Protein AF-A0A0L0FHB7-F1 (afdb_monomer)

Radius 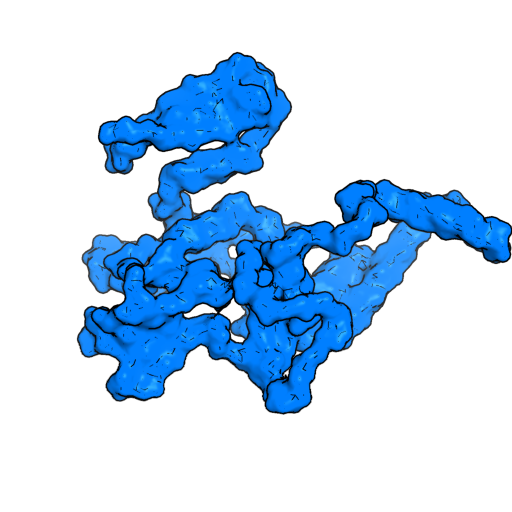of gyration: 24.74 Å; Cα contacts (8 Å, |Δi|>4): 497; chains: 1; bounding box: 63×60×68 Å

Nearest PDB structures (foldseek):
  4nur-assembly1_A  TM=8.793E-01  e=3.611E-23  Pseudomonas sp. S9
  2cg2-assembly1_A-2  TM=8.584E-01  e=2.155E-23  Pseudomonas aeruginosa PAO1
  4av7-assembly3_E  TM=8.625E-01  e=6.789E-23  Pseudomonas sp. DSM 6611
  2cfz-assembly1_A  TM=8.423E-01  e=1.907E-22  Pseudomonas aeruginosa PAO1
  5a23-assembly1_C  TM=8.260E-01  e=3.362E-21  Pseudomonas aeruginosa

pLDDT: mean 83.5, std 12.81, range [41.0, 98.38]

Secondary structure (DSSP, 8-state):
-TTTTTGGGSS-HHHHTTT----EEETTHHHHHHHHHHSSHHHHHHHHHHHTTTTS-BSTTSB---SSSSS-----B-----SEEE-SSEEEEEETTEEEEEEE-TTSSSSS-EEEEEGGGTEEE-TTSS-SSPPPSS-TT--PPP---S---TT----HHHHTSGGGSSSSS-HHHHHHHHHHHHH-S--S-HHHHSPPPHHHHHHHHHHHHHHHGGGSTT------HHHHHHHHHHHHHHHHHHHHH-S-HHHHHHHHHHHHHHHH-PPP-PPP-B-THHHHTS-HHHHHHHHHHH--HHHHHHT--EEEEEEETTTTEEEEEEEETTEEEEEE---

Solvent-accessible surface area (backbone atoms only — not comparable to full-atom values): 19523 Å² total; per-residue (Å²): 98,95,87,47,18,59,54,68,75,77,51,57,70,74,52,62,76,65,70,80,69,82,36,74,37,32,50,60,35,68,62,51,61,48,49,62,59,62,70,44,31,76,68,28,46,62,32,33,45,26,28,34,16,70,86,46,60,84,40,98,93,52,26,82,34,27,65,93,40,62,51,74,80,95,56,72,30,30,54,77,80,63,74,39,72,45,82,51,65,67,46,75,49,74,55,99,88,42,62,36,37,37,33,56,41,63,45,52,75,41,69,40,28,50,31,40,35,29,73,98,72,74,43,76,44,51,64,79,70,66,53,80,27,27,66,53,48,53,52,87,30,63,66,75,75,41,84,54,97,64,89,56,54,98,79,67,71,73,58,76,93,47,57,80,40,70,43,59,33,38,31,47,12,34,67,64,62,36,25,52,45,27,42,35,70,78,65,40,91,64,88,81,50,73,86,69,68,72,67,64,60,70,74,57,44,53,53,51,53,52,51,50,49,50,70,62,35,76,79,46,94,78,78,78,92,65,92,39,74,65,54,55,50,50,51,37,45,51,52,19,53,52,31,37,54,50,23,71,69,43,75,16,29,24,54,17,16,34,28,40,42,51,19,48,32,48,71,72,46,81,75,91,74,81,74,82,48,71,38,69,45,54,62,74,72,47,57,67,70,59,59,48,50,47,46,45,76,64,56,56,41,73,62,33,42,72,56,77,50,49,79,45,81,46,75,43,83,89,81,68,46,37,33,43,38,37,32,44,91,34,40,55,48,75,40,79,49,92,127

Mean predicted aligned error: 8.86 Å

InterPro domains:
  IPR029228 Alkyl sulfatase dimerisation domain [PF14863] (154-204)
  IPR036866 Ribonuclease Z/Hydroxyacylglutathione hydrolase-like [SSF56281] (2-271)
  IPR038536 Alkyl/aryl-sulfatase, dimerisation domain superfamily [G3DSA:1.25.40.880] (215-270)
  IPR052195 Bacterial Alkyl/Aryl-Sulfatase [PTHR43223] (2-152)

Organism: NCBI:txid667725

Foldseek 3Di:
DVVFQCVCVPDDPVVVVVVPDAAEFEPCCLVQVLLFCPQCQVQLLVQLCLLQLVVWDCDLLAFPAQVVGRGDDQDATFHDDGPHYDHDQWDWDQDPNFIKIWGWDALQQGNTDIWIDGPVVRDTDPDPNQDQEDEAQAASSGDPGGADDDAADPPDDDPPVPCPRRSHYCQNPHPNRNRVSNCCVPPNDDPPDPVPPDDDDPVVVVVVVVVVCVVVCVVPPDDDDDPDPVVLLVVLQVQLVVLSVVLSVDSHSSSVSNSNQSSCCSNPNDDDRDRRNYDCNSVVSDDPQSVQVSCQVVQALVVLAVVQKDWDWDADPVVRWIWIWIRDNSTIDIHTDDD

Sequence (339 aa):
MDHFGGVLGLVDEAGWSKGNIQVVAPLNFADEALSENYMVIGKMGRRAWWQFGNLLPANENASIHAVLSFTQSNFLFAYAEDTLEITKDIVTHTIAGINFEFMLTLSAEAPAEMHTWVENWGLLNTDENAVMSAHNFLTLRGAKARDPVKWTTETIEMPKSIDSYFNTRGHYGHLKHNSKEVYQFYVGWWDGNPAGFQHLPPVERVWLTWVGLRLLSSEANGITTTVTTDGVLKARYLEADCLEQIGYAEESGIRRNFMLTGTQELRHGKKAYPEPDLDESFLFEMPLWMMLQSLEIKIDPTMAEKSNGLSLNLEVKDTNEMFNIIISQAVLISLPVDV

Structure (mmCIF, N/CA/C/O backbone):
data_AF-A0A0L0FHB7-F1
#
_entry.id   AF-A0A0L0FHB7-F1
#
loop_
_atom_site.group_PDB
_atom_site.id
_atom_site.type_symbol
_atom_site.label_atom_id
_atom_site.label_alt_id
_atom_site.label_comp_id
_atom_site.label_asym_id
_atom_site.label_entity_id
_atom_site.label_seq_id
_atom_site.pdbx_PDB_ins_code
_atom_site.Cartn_x
_atom_site.Cartn_y
_atom_site.Cartn_z
_atom_site.occupancy
_atom_site.B_iso_or_equiv
_atom_site.auth_seq_id
_atom_site.auth_comp_id
_atom_site.auth_asym_id
_atom_site.auth_atom_id
_atom_site.pdbx_PDB_model_num
ATOM 1 N N . MET A 1 1 ? -6.538 3.053 1.416 1.00 84.31 1 MET A N 1
ATOM 2 C CA . MET A 1 1 ? -7.343 4.192 0.888 1.00 84.31 1 MET A CA 1
ATOM 3 C C . MET A 1 1 ? -8.645 3.690 0.293 1.00 84.31 1 MET A C 1
ATOM 5 O O . MET A 1 1 ? -9.702 4.191 0.608 1.00 84.31 1 MET A O 1
ATOM 9 N N . ASP A 1 2 ? -8.577 2.693 -0.566 1.00 88.69 2 ASP A N 1
ATOM 10 C CA . ASP A 1 2 ? -9.677 1.850 -1.038 1.00 88.69 2 ASP A CA 1
ATOM 11 C C . ASP A 1 2 ? -10.625 1.300 0.042 1.00 88.69 2 ASP A C 1
ATOM 13 O O . ASP A 1 2 ? -11.808 1.143 -0.246 1.00 88.69 2 ASP A O 1
ATOM 17 N N . HIS A 1 3 ? -10.155 1.087 1.273 1.00 92.69 3 HIS A N 1
ATOM 18 C CA . HIS A 1 3 ? -10.991 0.562 2.367 1.00 92.69 3 HIS A CA 1
ATOM 19 C C . HIS A 1 3 ? -11.677 1.621 3.242 1.00 92.69 3 HIS A C 1
ATOM 21 O O . HIS A 1 3 ? -12.659 1.320 3.912 1.00 92.69 3 HIS A O 1
ATOM 27 N N . PHE A 1 4 ? -11.200 2.870 3.227 1.00 92.31 4 PHE A N 1
ATOM 28 C CA . PHE A 1 4 ? -11.709 3.939 4.108 1.00 92.31 4 PHE A CA 1
ATOM 29 C C . PHE A 1 4 ? -11.993 5.265 3.394 1.00 92.31 4 PHE A C 1
ATOM 31 O O . PHE A 1 4 ? -12.772 6.080 3.864 1.00 92.31 4 PHE A O 1
ATOM 38 N N . GLY A 1 5 ? -11.413 5.482 2.220 1.00 91.12 5 GLY A N 1
ATOM 39 C CA . GLY A 1 5 ? -11.385 6.758 1.512 1.00 91.12 5 GLY A CA 1
ATOM 40 C C . GLY A 1 5 ? -12.746 7.255 1.026 1.00 91.12 5 GLY A C 1
ATOM 41 O O . GLY A 1 5 ? -12.876 8.408 0.640 1.00 91.12 5 GLY A O 1
ATOM 42 N N . GLY A 1 6 ? -13.765 6.397 1.026 1.00 91.56 6 GLY A N 1
ATOM 43 C CA . GLY A 1 6 ? -15.146 6.764 0.710 1.00 91.56 6 GLY A CA 1
ATOM 44 C C . GLY A 1 6 ? -16.023 7.007 1.939 1.00 91.56 6 GLY A C 1
ATOM 45 O O . GLY A 1 6 ? -17.231 7.167 1.775 1.00 91.56 6 GLY A O 1
ATOM 46 N N . VAL A 1 7 ? -15.459 6.990 3.154 1.00 92.00 7 VAL A N 1
ATOM 47 C CA . VAL A 1 7 ? -16.221 6.930 4.411 1.00 92.00 7 VAL A CA 1
ATOM 48 C C . VAL A 1 7 ? -17.229 8.071 4.547 1.00 92.00 7 VAL A C 1
ATOM 50 O O . VAL A 1 7 ? -18.402 7.816 4.816 1.00 92.00 7 VAL A O 1
ATOM 53 N N . LEU A 1 8 ? -16.839 9.312 4.239 1.00 90.88 8 LEU A N 1
ATOM 54 C CA . LEU A 1 8 ? -17.739 10.467 4.347 1.00 90.88 8 LEU A CA 1
ATOM 55 C C . LEU A 1 8 ? -18.889 10.455 3.328 1.00 90.88 8 LEU A C 1
ATOM 57 O O . LEU A 1 8 ? -19.853 11.191 3.494 1.00 90.88 8 LEU A O 1
ATOM 61 N N . GLY A 1 9 ? -18.841 9.589 2.311 1.00 90.38 9 GLY A N 1
ATOM 62 C CA . GLY A 1 9 ? -19.941 9.388 1.367 1.00 90.38 9 GLY A CA 1
ATOM 63 C C . GLY A 1 9 ? -21.069 8.485 1.882 1.00 90.38 9 GLY A C 1
ATOM 64 O O . GLY A 1 9 ? -22.086 8.353 1.202 1.00 90.38 9 GLY A O 1
ATOM 65 N N . LEU A 1 10 ? -20.910 7.841 3.048 1.00 90.31 10 LEU A N 1
ATOM 66 C CA . LEU A 1 10 ? -21.893 6.889 3.586 1.00 90.31 10 LEU A CA 1
ATOM 67 C C . LEU A 1 10 ? -23.139 7.566 4.179 1.00 90.31 10 LEU A C 1
ATOM 69 O O . LEU A 1 10 ? -24.232 7.000 4.118 1.00 90.31 10 LEU A O 1
ATOM 73 N N . VAL A 1 11 ? -22.988 8.763 4.749 1.00 88.06 11 VAL A N 1
ATOM 74 C CA . VAL A 1 11 ? -24.076 9.584 5.307 1.00 88.06 11 VAL A CA 1
ATOM 75 C C . VAL A 1 11 ? -23.810 11.065 5.031 1.00 88.06 11 VAL A C 1
ATOM 77 O O . VAL A 1 11 ? -22.705 11.438 4.651 1.00 88.06 11 VAL A O 1
ATOM 80 N N . ASP A 1 12 ? -24.810 11.921 5.234 1.00 88.25 12 ASP A N 1
ATOM 81 C CA . ASP A 1 12 ? -24.612 13.370 5.182 1.00 88.25 12 ASP A CA 1
ATOM 82 C C . ASP A 1 12 ? -23.830 13.893 6.402 1.00 88.25 12 ASP A C 1
ATOM 84 O O . ASP A 1 12 ? -23.681 13.213 7.419 1.00 88.25 12 ASP A O 1
ATOM 88 N N . GLU A 1 13 ? -23.349 15.134 6.320 1.00 83.88 13 GLU A N 1
ATOM 89 C CA . GLU A 1 13 ? -22.623 15.810 7.407 1.00 83.88 13 GLU A CA 1
ATOM 90 C C . GLU A 1 13 ? -23.414 15.779 8.727 1.00 83.88 13 GLU A C 1
ATOM 92 O O . GLU A 1 13 ? -22.880 15.448 9.784 1.00 83.88 13 GLU A O 1
ATOM 97 N N . ALA A 1 14 ? -24.731 16.004 8.657 1.00 84.69 14 ALA A N 1
ATOM 98 C CA . ALA A 1 14 ? -25.618 15.921 9.814 1.00 84.69 14 ALA A CA 1
ATOM 99 C C . ALA A 1 14 ? -25.693 14.508 10.423 1.00 84.69 14 ALA A C 1
ATOM 101 O O . ALA A 1 14 ? -26.022 14.370 11.603 1.00 84.69 14 ALA A O 1
ATOM 102 N N . GLY A 1 15 ? -25.448 13.457 9.640 1.00 85.75 15 GLY A N 1
ATOM 103 C CA . GLY A 1 15 ? -25.309 12.080 10.099 1.00 85.75 15 GLY A CA 1
ATOM 104 C C . GLY A 1 15 ? -24.041 11.881 10.923 1.00 85.75 15 GLY A C 1
ATOM 105 O O . GLY A 1 15 ? -24.126 11.344 12.029 1.00 85.75 15 GLY A O 1
ATOM 106 N N . TRP A 1 16 ? -22.908 12.384 10.433 1.00 86.31 16 TRP A N 1
ATOM 107 C CA . TRP A 1 16 ? -21.623 12.343 11.137 1.00 86.31 16 TRP A CA 1
ATOM 108 C C . TRP A 1 16 ? -21.648 13.148 12.440 1.00 86.31 16 TRP A C 1
ATOM 110 O O . TRP A 1 16 ? -21.315 12.620 13.501 1.00 86.31 16 TRP A O 1
ATOM 120 N N . SER A 1 17 ? -22.166 14.381 12.418 1.00 81.12 17 SER A N 1
ATOM 121 C CA . SER A 1 17 ? -22.188 15.258 13.601 1.00 81.12 17 SER A CA 1
ATOM 122 C C . SER A 1 17 ? -23.082 14.767 14.747 1.00 81.12 17 SER A C 1
ATOM 124 O O . SER A 1 17 ? -22.999 15.285 15.859 1.00 81.12 17 SER A O 1
ATOM 126 N N . LYS A 1 18 ? -23.967 13.787 14.513 1.00 81.19 18 LYS A N 1
ATOM 127 C CA . LYS A 1 18 ? -24.831 13.223 15.567 1.00 81.19 18 LYS A CA 1
ATOM 128 C C . LYS A 1 18 ? -24.087 12.300 16.532 1.00 81.19 18 LYS A C 1
ATOM 130 O O . LYS A 1 18 ? -24.676 11.943 17.548 1.00 81.19 18 LYS A O 1
ATOM 135 N N . GLY A 1 19 ? -22.858 11.881 16.213 1.00 76.19 19 GLY A N 1
ATOM 136 C CA . GLY A 1 19 ? -22.055 10.997 17.069 1.00 76.19 19 GLY A CA 1
ATOM 137 C C . GLY A 1 19 ? -22.624 9.582 17.230 1.00 76.19 19 GLY A C 1
ATOM 138 O O . GLY A 1 19 ? -22.251 8.864 18.150 1.00 76.19 19 GLY A O 1
ATOM 139 N N . ASN A 1 20 ? -23.548 9.174 16.354 1.00 84.12 20 ASN A N 1
ATOM 140 C CA . ASN A 1 20 ? -24.202 7.861 16.403 1.00 84.12 20 ASN A CA 1
ATOM 141 C C . ASN A 1 20 ? -23.550 6.831 15.466 1.00 84.12 20 ASN A C 1
ATOM 143 O O . ASN A 1 20 ? -24.101 5.747 15.273 1.00 84.12 20 ASN A O 1
ATOM 147 N N . ILE A 1 21 ? -22.428 7.183 14.837 1.00 90.19 21 ILE A N 1
ATOM 148 C CA . ILE A 1 21 ? -21.693 6.313 13.923 1.00 90.19 21 ILE A CA 1
ATOM 149 C C . ILE A 1 21 ? -20.452 5.836 14.648 1.00 90.19 21 ILE A C 1
ATOM 151 O O . ILE A 1 21 ? -19.678 6.644 15.150 1.00 90.19 21 ILE A O 1
ATOM 155 N N . GLN A 1 22 ? -20.290 4.518 14.695 1.00 91.31 22 GLN A N 1
ATOM 156 C CA . GLN A 1 22 ? -19.088 3.902 15.217 1.00 91.31 22 GLN A CA 1
ATOM 157 C C . GLN A 1 22 ? -18.172 3.552 14.044 1.00 91.31 22 GLN A C 1
ATOM 159 O O . GLN A 1 22 ? -18.529 2.725 13.205 1.00 91.31 22 GLN A O 1
ATOM 164 N N . VAL A 1 23 ? -17.008 4.187 13.988 1.00 94.00 23 VAL A N 1
ATOM 165 C CA . VAL A 1 23 ? -15.889 3.800 13.124 1.00 94.00 23 VAL A CA 1
ATOM 166 C C . VAL A 1 23 ? -14.994 2.876 13.941 1.00 94.00 23 VAL A C 1
ATOM 168 O O . VAL A 1 23 ? -14.590 3.238 15.047 1.00 94.00 23 VAL A O 1
ATOM 171 N N . VAL A 1 24 ? -14.756 1.667 13.436 1.00 96.69 24 VAL A N 1
ATOM 172 C CA . VAL A 1 24 ? -13.963 0.633 14.112 1.00 96.69 24 VAL A CA 1
ATOM 173 C C . VAL A 1 24 ? -12.728 0.358 13.277 1.00 96.69 24 VAL A C 1
ATOM 175 O O . VAL A 1 24 ? -12.864 0.041 12.096 1.00 96.69 24 VAL A O 1
ATOM 178 N N . ALA A 1 25 ? -11.550 0.463 13.883 1.00 97.31 25 ALA A N 1
ATOM 179 C CA . ALA A 1 25 ? -10.283 0.338 13.177 1.00 97.31 25 ALA A CA 1
ATOM 180 C C . ALA A 1 25 ? -9.253 -0.474 13.985 1.00 97.31 25 ALA A C 1
ATOM 182 O O . ALA A 1 25 ? -9.366 -0.571 15.210 1.00 97.31 25 ALA A O 1
ATOM 183 N N . PRO A 1 26 ? -8.268 -1.107 13.322 1.00 97.38 26 PRO A N 1
ATOM 184 C CA . PRO A 1 26 ? -7.181 -1.799 14.006 1.00 97.38 26 PRO A CA 1
ATOM 185 C C . PRO A 1 26 ? -6.206 -0.818 14.668 1.00 97.38 26 PRO A C 1
ATOM 187 O O . PRO A 1 26 ? -6.098 0.337 14.260 1.00 97.38 26 PRO A O 1
ATOM 190 N N . LEU A 1 27 ? -5.443 -1.319 15.643 1.00 96.38 27 LEU A N 1
ATOM 191 C CA . LEU A 1 27 ? -4.351 -0.587 16.285 1.00 96.38 27 LEU A CA 1
ATOM 192 C C . LEU A 1 27 ? -3.441 0.111 15.257 1.00 96.38 27 LEU A C 1
ATOM 194 O O . LEU A 1 27 ? -2.971 -0.533 14.314 1.00 96.38 27 LEU A O 1
ATOM 198 N N . ASN A 1 28 ? -3.133 1.387 15.501 1.00 93.31 28 ASN A N 1
ATOM 199 C CA . ASN A 1 28 ? -2.295 2.268 14.671 1.00 93.31 28 ASN A CA 1
ATOM 200 C C . ASN A 1 28 ? -2.912 2.677 13.322 1.00 93.31 28 ASN A C 1
ATOM 202 O O . ASN A 1 28 ? -2.195 3.176 12.450 1.00 93.31 28 ASN A O 1
ATOM 206 N N . PHE A 1 29 ? -4.215 2.471 13.112 1.00 94.00 29 PHE A N 1
ATOM 207 C CA . PHE A 1 29 ? -4.860 2.814 11.845 1.00 94.00 29 PHE A CA 1
ATOM 208 C C . PHE A 1 29 ? -4.659 4.282 11.458 1.00 94.00 29 PHE A C 1
ATOM 210 O O . PHE A 1 29 ? -4.243 4.543 10.330 1.00 94.00 29 PHE A O 1
ATOM 217 N N . ALA A 1 30 ? -4.888 5.222 12.380 1.00 89.94 30 ALA A N 1
ATOM 218 C CA . ALA A 1 30 ? -4.732 6.652 12.117 1.00 89.94 30 ALA A CA 1
ATOM 219 C C . ALA A 1 30 ? -3.307 7.002 11.648 1.00 89.94 30 ALA A C 1
ATOM 221 O O . ALA A 1 30 ? -3.121 7.602 10.587 1.00 89.94 30 ALA A O 1
ATOM 222 N N . ASP A 1 31 ? -2.288 6.551 12.385 1.00 88.69 31 ASP A N 1
ATOM 223 C CA . ASP A 1 31 ? -0.883 6.808 12.056 1.00 88.69 31 ASP A CA 1
ATOM 224 C C . ASP A 1 31 ? -0.511 6.271 10.668 1.00 88.69 31 ASP A C 1
ATOM 226 O O . ASP A 1 31 ? 0.180 6.934 9.889 1.00 88.69 31 ASP A O 1
ATOM 230 N N . GLU A 1 32 ? -0.974 5.073 10.323 1.00 88.62 32 GLU A N 1
ATOM 231 C CA . GLU A 1 32 ? -0.624 4.411 9.067 1.00 88.62 32 GLU A CA 1
ATOM 232 C C . GLU A 1 32 ? -1.426 4.972 7.883 1.00 88.62 32 GLU A C 1
ATOM 234 O O . GLU A 1 32 ? -0.854 5.262 6.827 1.00 88.62 32 GLU A O 1
ATOM 239 N N . ALA A 1 33 ? -2.719 5.243 8.075 1.00 87.75 33 ALA A N 1
ATOM 240 C CA . ALA A 1 33 ? -3.578 5.863 7.073 1.00 87.75 33 ALA A CA 1
ATOM 241 C C . ALA A 1 33 ? -3.105 7.278 6.707 1.00 87.75 33 ALA A C 1
ATOM 243 O O . ALA A 1 33 ? -3.081 7.628 5.522 1.00 87.75 33 ALA A O 1
ATOM 244 N N . LEU A 1 34 ? -2.695 8.081 7.691 1.00 85.75 34 LEU A N 1
ATOM 245 C CA . LEU A 1 34 ? -2.281 9.468 7.475 1.00 85.75 34 LEU A CA 1
ATOM 246 C C . LEU A 1 34 ? -0.822 9.553 6.995 1.00 85.75 34 LEU A C 1
ATOM 248 O O . LEU A 1 34 ? -0.534 10.271 6.032 1.00 85.75 34 LEU A O 1
ATOM 252 N N . SER A 1 35 ? 0.101 8.766 7.569 1.00 78.62 35 SER A N 1
ATOM 253 C CA . SER A 1 35 ? 1.522 8.824 7.179 1.00 78.62 35 SER A CA 1
ATOM 254 C C . SER A 1 35 ? 1.768 8.336 5.752 1.00 78.62 35 SER A C 1
ATOM 256 O O . SER A 1 35 ? 2.492 8.995 4.998 1.00 78.62 35 SER A O 1
ATOM 258 N N . GLU A 1 36 ? 1.159 7.217 5.344 1.00 71.44 36 GLU A N 1
ATOM 259 C CA . GLU A 1 36 ? 1.359 6.636 4.012 1.00 71.44 36 GLU A CA 1
ATOM 260 C C . GLU A 1 36 ? 0.821 7.566 2.914 1.00 71.44 36 GLU A C 1
ATOM 262 O O . GLU A 1 36 ? 1.444 7.735 1.860 1.00 71.44 36 GLU A O 1
ATOM 267 N N . ASN A 1 37 ? -0.316 8.214 3.179 1.00 70.69 37 ASN A N 1
ATOM 268 C CA . ASN A 1 37 ? -1.078 8.943 2.169 1.00 70.69 37 ASN A CA 1
ATOM 269 C C . ASN A 1 37 ? -0.864 10.456 2.192 1.00 70.69 37 ASN A C 1
ATOM 271 O O . ASN A 1 37 ? -1.294 11.119 1.260 1.00 70.69 37 ASN A O 1
ATOM 275 N N . TYR A 1 38 ? -0.165 11.020 3.176 1.00 71.94 38 TYR A N 1
ATOM 276 C CA . TYR A 1 38 ? 0.151 12.450 3.167 1.00 71.94 38 TYR A CA 1
ATOM 277 C C . TYR A 1 38 ? 1.636 12.735 2.920 1.00 71.94 38 TYR A C 1
ATOM 279 O O . TYR A 1 38 ? 1.993 13.615 2.130 1.00 71.94 38 TYR A O 1
ATOM 287 N N . MET A 1 39 ? 2.531 11.953 3.529 1.00 69.88 39 MET A N 1
ATOM 288 C CA . MET A 1 39 ? 3.967 12.262 3.533 1.00 69.88 39 MET A CA 1
ATOM 289 C C . MET A 1 39 ? 4.644 12.013 2.182 1.00 69.88 39 MET A C 1
ATOM 291 O O . MET A 1 39 ? 5.592 12.709 1.812 1.00 69.88 39 MET A O 1
ATOM 295 N N . VAL A 1 40 ? 4.164 11.025 1.420 1.00 69.88 40 VAL A N 1
ATOM 296 C CA . VAL A 1 40 ? 4.819 10.558 0.183 1.00 69.88 40 VAL A CA 1
ATOM 297 C C . VAL A 1 40 ? 3.889 10.488 -1.031 1.00 69.88 40 VAL A C 1
ATOM 299 O O . VAL A 1 40 ? 4.285 9.960 -2.079 1.00 69.88 40 VAL A O 1
ATOM 302 N N . ILE A 1 41 ? 2.689 11.072 -0.937 1.00 72.81 41 ILE A N 1
ATOM 303 C CA . ILE A 1 41 ? 1.626 10.903 -1.936 1.00 72.81 41 ILE A CA 1
ATOM 304 C C . ILE A 1 41 ? 2.026 11.296 -3.353 1.00 72.81 41 ILE A C 1
ATOM 306 O O . ILE A 1 41 ? 1.732 10.540 -4.266 1.00 72.81 41 ILE A O 1
ATOM 310 N N . GLY A 1 42 ? 2.791 12.371 -3.567 1.00 72.56 42 GLY A N 1
ATOM 311 C CA . GLY A 1 42 ? 3.171 12.762 -4.934 1.00 72.56 42 GLY A CA 1
ATOM 312 C C . GLY A 1 42 ? 4.014 11.700 -5.657 1.00 72.56 42 GLY A C 1
ATOM 313 O O . GLY A 1 42 ? 3.800 11.371 -6.826 1.00 72.56 42 GLY A O 1
ATOM 314 N N . LYS A 1 43 ? 4.972 11.080 -4.951 1.00 75.12 43 LYS A N 1
ATOM 315 C CA . LYS A 1 43 ? 5.812 10.014 -5.533 1.00 75.12 43 LYS A CA 1
ATOM 316 C C . LYS A 1 43 ? 5.050 8.694 -5.640 1.00 75.12 43 LYS A C 1
ATOM 318 O O . LYS A 1 43 ? 5.194 7.989 -6.641 1.00 75.12 43 LYS A O 1
ATOM 323 N N . MET A 1 44 ? 4.266 8.364 -4.616 1.00 81.50 44 MET A N 1
ATOM 324 C CA . MET A 1 44 ? 3.475 7.137 -4.552 1.00 81.50 44 MET A CA 1
ATOM 325 C C . MET A 1 44 ? 2.333 7.147 -5.573 1.00 81.50 44 MET A C 1
ATOM 327 O O . MET A 1 44 ? 2.215 6.223 -6.375 1.00 81.50 44 MET A O 1
ATOM 331 N N . GLY A 1 45 ? 1.551 8.223 -5.611 1.00 81.00 45 GLY A N 1
ATOM 332 C CA . GLY A 1 45 ? 0.448 8.464 -6.534 1.00 81.00 45 GLY A CA 1
ATOM 333 C C . GLY A 1 45 ? 0.909 8.345 -7.977 1.00 81.00 45 GLY A C 1
ATOM 334 O O . GLY A 1 45 ? 0.377 7.530 -8.729 1.00 81.00 45 GLY A O 1
ATOM 335 N N . ARG A 1 46 ? 2.000 9.027 -8.357 1.00 84.25 46 ARG A N 1
ATOM 336 C CA . ARG A 1 46 ? 2.577 8.890 -9.704 1.00 84.25 46 ARG A CA 1
ATOM 337 C C . ARG A 1 46 ? 2.888 7.435 -10.080 1.00 84.25 46 ARG A C 1
ATOM 339 O O . ARG A 1 46 ? 2.701 7.065 -11.241 1.00 84.25 46 ARG A O 1
ATOM 346 N N . ARG A 1 47 ? 3.375 6.605 -9.153 1.00 88.25 47 ARG A N 1
ATOM 347 C CA . ARG A 1 47 ? 3.630 5.172 -9.406 1.00 88.25 47 ARG A CA 1
ATOM 348 C C . ARG A 1 47 ? 2.339 4.347 -9.409 1.00 88.25 47 ARG A C 1
ATOM 350 O O . ARG A 1 47 ? 2.232 3.425 -10.214 1.00 88.25 47 ARG A O 1
ATOM 357 N N . ALA A 1 48 ? 1.355 4.699 -8.585 1.00 87.56 48 ALA A N 1
ATOM 358 C CA . ALA A 1 48 ? 0.034 4.072 -8.571 1.00 87.56 48 ALA A CA 1
ATOM 359 C C . ALA A 1 48 ? -0.660 4.196 -9.936 1.00 87.56 48 ALA A C 1
ATOM 361 O O . ALA A 1 48 ? -1.150 3.199 -10.459 1.00 87.56 48 ALA A O 1
ATOM 362 N N . TRP A 1 49 ? -0.568 5.357 -10.595 1.00 87.88 49 TRP A N 1
ATOM 363 C CA . TRP A 1 49 ? -1.089 5.540 -11.956 1.00 87.88 49 TRP A CA 1
ATOM 364 C C . TRP A 1 49 ? -0.509 4.550 -12.985 1.00 87.88 49 TRP A C 1
ATOM 366 O O . TRP A 1 49 ? -1.187 4.202 -13.951 1.00 87.88 49 TRP A O 1
ATOM 376 N N . TRP A 1 50 ? 0.738 4.099 -12.804 1.00 91.06 50 TRP A N 1
ATOM 377 C CA . TRP A 1 50 ? 1.324 3.032 -13.626 1.00 91.06 50 TRP A CA 1
ATOM 378 C C . TRP A 1 50 ? 0.833 1.650 -13.203 1.00 91.06 50 TRP A C 1
ATOM 380 O O . TRP A 1 50 ? 0.486 0.845 -14.060 1.00 91.06 50 TRP A O 1
ATOM 390 N N . GLN A 1 51 ? 0.790 1.379 -11.896 1.00 91.62 51 GLN A N 1
ATOM 391 C CA . GLN A 1 51 ? 0.339 0.099 -11.343 1.00 91.62 51 GLN A CA 1
ATOM 392 C C . GLN A 1 51 ? -1.098 -0.240 -11.763 1.00 91.62 51 GLN A C 1
ATOM 394 O O . GLN A 1 51 ? -1.389 -1.367 -12.158 1.00 91.62 51 GLN A O 1
ATOM 399 N N . PHE A 1 52 ? -1.996 0.737 -11.693 1.00 92.06 52 PHE A N 1
ATOM 400 C CA . PHE A 1 52 ? -3.417 0.558 -11.978 1.00 92.06 52 PHE A CA 1
ATOM 401 C C . PHE A 1 52 ? -3.785 0.886 -13.432 1.00 92.06 52 PHE A C 1
ATOM 403 O O . PHE A 1 52 ? -4.903 0.617 -13.859 1.00 92.06 52 PHE A O 1
ATOM 410 N N . GLY A 1 53 ? -2.840 1.409 -14.224 1.00 90.94 53 GLY A N 1
ATOM 411 C CA . GLY A 1 53 ? -3.030 1.630 -15.658 1.00 90.94 53 GLY A CA 1
ATOM 412 C C . GLY A 1 53 ? -4.075 2.697 -15.990 1.00 90.94 53 GLY A C 1
ATOM 413 O O . GLY A 1 53 ? -4.622 2.681 -17.087 1.00 90.94 53 GLY A O 1
ATOM 414 N N . ASN A 1 54 ? -4.350 3.640 -15.087 1.00 88.62 54 ASN A N 1
ATOM 415 C CA . ASN A 1 54 ? -5.442 4.616 -15.203 1.00 88.62 54 ASN A CA 1
ATOM 416 C C . ASN A 1 54 ? -5.400 5.496 -16.474 1.00 88.62 54 ASN A C 1
ATOM 418 O O . ASN A 1 54 ? -6.417 6.071 -16.853 1.00 88.62 54 ASN A O 1
ATOM 422 N N . LEU A 1 55 ? -4.235 5.657 -17.121 1.00 87.31 55 LEU A N 1
ATOM 423 C CA . LEU A 1 55 ? -4.099 6.420 -18.379 1.00 87.31 55 LEU A CA 1
ATOM 424 C C . LEU A 1 55 ? -4.039 5.547 -19.639 1.00 87.31 55 LEU A C 1
ATOM 426 O O . LEU A 1 55 ? -3.891 6.086 -20.749 1.00 87.31 55 LEU A O 1
ATOM 430 N N . LEU A 1 56 ? -4.105 4.227 -19.474 1.00 91.19 56 LEU A N 1
ATOM 431 C CA . LEU A 1 56 ? -4.203 3.274 -20.566 1.00 91.19 56 LEU A CA 1
ATOM 432 C C . LEU A 1 56 ? -5.673 3.118 -20.975 1.00 91.19 56 LEU A C 1
ATOM 434 O O . LEU A 1 56 ? -6.557 3.119 -20.120 1.00 91.19 56 LEU A O 1
ATOM 438 N N . PRO A 1 57 ? -5.965 2.971 -22.277 1.00 92.00 57 PRO A N 1
ATOM 439 C CA . PRO A 1 57 ? -7.300 2.577 -22.700 1.00 92.00 57 PRO A CA 1
ATOM 440 C C . PRO A 1 57 ? -7.617 1.157 -22.203 1.00 92.00 57 PRO A C 1
ATOM 442 O O . PRO A 1 57 ? -6.719 0.326 -22.070 1.00 92.00 57 PRO A O 1
ATOM 445 N N . ALA A 1 58 ? -8.897 0.875 -21.964 1.00 92.94 58 ALA A N 1
ATOM 446 C CA . ALA A 1 58 ? -9.364 -0.462 -21.609 1.00 92.94 58 ALA A CA 1
ATOM 447 C C . ALA A 1 58 ? -9.562 -1.302 -22.883 1.00 92.94 58 ALA A C 1
ATOM 449 O O . ALA A 1 58 ? -10.550 -1.113 -23.594 1.00 92.94 58 ALA A O 1
ATOM 450 N N . ASN A 1 59 ? -8.597 -2.165 -23.210 1.00 93.69 59 ASN A N 1
ATOM 451 C CA . ASN A 1 59 ? -8.659 -3.112 -24.332 1.00 93.69 59 ASN A CA 1
ATOM 452 C C . ASN A 1 59 ? -7.559 -4.188 -24.232 1.00 93.69 59 ASN A C 1
ATOM 454 O O . ASN A 1 59 ? -6.648 -4.106 -23.407 1.00 93.69 59 ASN A O 1
ATOM 458 N N . GLU A 1 60 ? -7.615 -5.180 -25.119 1.00 93.06 60 GLU A N 1
ATOM 459 C CA . GLU A 1 60 ? -6.716 -6.336 -25.172 1.00 93.06 60 GLU A CA 1
ATOM 460 C C . GLU A 1 60 ? -5.234 -5.991 -25.402 1.00 93.06 60 GLU A C 1
ATOM 462 O O . GLU A 1 60 ? -4.353 -6.768 -25.028 1.00 93.06 60 GLU A O 1
ATOM 467 N N . ASN A 1 61 ? -4.943 -4.812 -25.954 1.00 93.25 61 ASN A N 1
ATOM 468 C CA . ASN A 1 61 ? -3.586 -4.333 -26.224 1.00 93.25 61 ASN A CA 1
ATOM 469 C C . ASN A 1 61 ? -3.065 -3.386 -25.126 1.00 93.25 61 ASN A C 1
ATOM 471 O O . ASN A 1 61 ? -1.943 -2.890 -25.228 1.00 93.25 61 ASN A O 1
ATOM 475 N N . ALA A 1 62 ? -3.866 -3.120 -24.089 1.00 92.75 62 ALA A N 1
ATOM 476 C CA . ALA A 1 62 ? -3.595 -2.144 -23.038 1.00 92.75 62 ALA A CA 1
ATOM 477 C C . ALA A 1 62 ? -4.042 -2.679 -21.658 1.00 92.75 62 ALA A C 1
ATOM 479 O O . ALA A 1 62 ? -3.780 -3.849 -21.346 1.00 92.75 62 ALA A O 1
ATOM 480 N N . SER A 1 63 ? -4.653 -1.837 -20.814 1.00 93.31 63 SER A N 1
ATOM 481 C CA . SER A 1 63 ? -5.147 -2.264 -19.499 1.00 93.31 63 SER A CA 1
ATOM 482 C C . SER A 1 63 ? -6.373 -3.164 -19.662 1.00 93.31 63 SER A C 1
ATOM 484 O O . SER A 1 63 ? -7.269 -2.867 -20.454 1.00 93.31 63 SER A O 1
ATOM 486 N N . ILE A 1 64 ? -6.400 -4.267 -18.912 1.00 92.38 64 ILE A N 1
ATOM 487 C CA . ILE A 1 64 ? -7.529 -5.210 -18.866 1.00 92.38 64 ILE A CA 1
ATOM 488 C C . ILE A 1 64 ? -8.180 -5.155 -17.477 1.00 92.38 64 ILE A C 1
ATOM 490 O O . ILE A 1 64 ? -9.395 -5.016 -17.372 1.00 92.38 64 ILE A O 1
ATOM 494 N N . HIS A 1 65 ? -7.371 -5.246 -16.417 1.00 90.06 65 HIS A N 1
ATOM 495 C CA . HIS A 1 65 ? -7.767 -5.069 -15.018 1.00 90.06 65 HIS A CA 1
ATOM 496 C C . HIS A 1 65 ? -6.522 -4.897 -14.124 1.00 90.06 65 HIS A C 1
ATOM 498 O O . HIS A 1 65 ? -5.396 -5.159 -14.552 1.00 90.06 65 HIS A O 1
ATOM 504 N N . ALA A 1 66 ? -6.723 -4.533 -12.856 1.00 89.81 66 ALA A N 1
ATOM 505 C CA . ALA A 1 66 ? -5.717 -4.546 -11.789 1.00 89.81 66 ALA A CA 1
ATOM 506 C C . ALA A 1 66 ? -5.899 -5.717 -10.798 1.00 89.81 66 ALA A C 1
ATOM 508 O O . ALA A 1 66 ? -5.251 -5.755 -9.758 1.00 89.81 66 ALA A O 1
ATOM 509 N N . VAL A 1 67 ? -6.730 -6.703 -11.160 1.00 89.31 67 VAL A N 1
ATOM 510 C CA . VAL A 1 67 ? -6.958 -7.995 -10.477 1.00 89.31 67 VAL A CA 1
ATOM 511 C C . VAL A 1 67 ? -7.907 -7.866 -9.300 1.00 89.31 67 VAL A C 1
ATOM 513 O O . VAL A 1 67 ? -9.044 -8.310 -9.411 1.00 89.31 67 VAL A O 1
ATOM 516 N N . LEU A 1 68 ? -7.471 -7.227 -8.216 1.00 88.81 68 LEU A N 1
ATOM 517 C CA . LEU A 1 68 ? -8.336 -6.962 -7.060 1.00 88.81 68 LEU A CA 1
ATOM 518 C C . LEU A 1 68 ? -9.363 -5.862 -7.370 1.00 88.81 68 LEU A C 1
ATOM 520 O O . LEU A 1 68 ? -10.391 -5.743 -6.716 1.00 88.81 68 LEU A O 1
ATOM 524 N N . SER A 1 69 ? -9.122 -5.111 -8.444 1.00 86.75 69 SER A N 1
ATOM 525 C CA . SER A 1 69 ? -10.050 -4.156 -9.036 1.00 86.75 69 SER A CA 1
ATOM 526 C C . SER A 1 69 ? -9.880 -4.104 -10.558 1.00 86.75 69 SER A C 1
ATOM 528 O O . SER A 1 69 ? -8.934 -4.660 -11.127 1.00 86.75 69 SER A O 1
ATOM 530 N N . PHE A 1 70 ? -10.787 -3.417 -11.254 1.00 86.25 70 PHE A N 1
ATOM 531 C CA . PHE A 1 70 ? -10.602 -3.109 -12.678 1.00 86.25 70 PHE A CA 1
ATOM 532 C C . PHE A 1 70 ? -9.585 -1.978 -12.881 1.00 86.25 70 PHE A C 1
ATOM 534 O O . PHE A 1 70 ? -8.719 -2.069 -13.745 1.00 86.25 70 PHE A O 1
ATOM 541 N N . THR A 1 71 ? -9.686 -0.929 -12.068 1.00 84.25 71 THR A N 1
ATOM 542 C CA . THR A 1 71 ? -8.803 0.242 -12.025 1.00 84.25 71 THR A CA 1
ATOM 543 C C . THR A 1 71 ? -9.017 0.947 -10.687 1.00 84.25 71 THR A C 1
ATOM 545 O O . THR A 1 71 ? -10.014 0.701 -10.007 1.00 84.25 71 THR A O 1
ATOM 548 N N . GLN A 1 72 ? -8.124 1.868 -10.332 1.00 79.25 72 GLN A N 1
ATOM 549 C CA . GLN A 1 72 ? -8.377 2.813 -9.251 1.00 79.25 72 GLN A CA 1
ATOM 550 C C . GLN A 1 72 ? -9.365 3.891 -9.719 1.00 79.25 72 GLN A C 1
ATOM 552 O O . GLN A 1 72 ? -9.296 4.359 -10.859 1.00 79.25 72 GLN A O 1
ATOM 557 N N . SER A 1 73 ? -10.292 4.278 -8.847 1.00 76.12 73 SER A N 1
ATOM 558 C CA . SER A 1 73 ? -11.225 5.370 -9.103 1.00 76.12 73 SER A CA 1
ATOM 559 C C . SER A 1 73 ? -10.578 6.742 -8.893 1.00 76.12 73 SER A C 1
ATOM 561 O O . SER A 1 73 ? -9.765 6.907 -7.987 1.00 76.12 73 SER A O 1
ATOM 563 N N . ASN A 1 74 ? -10.998 7.741 -9.673 1.00 69.81 74 ASN A N 1
ATOM 564 C CA . ASN A 1 74 ? -10.578 9.138 -9.514 1.00 69.81 74 ASN A CA 1
ATOM 565 C C . ASN A 1 74 ? -11.623 9.916 -8.690 1.00 69.81 74 ASN A C 1
ATOM 567 O O . ASN A 1 74 ? -12.320 10.768 -9.242 1.00 69.81 74 ASN A O 1
ATOM 571 N N . PHE A 1 75 ? -11.788 9.574 -7.411 1.00 71.75 75 PHE A N 1
ATOM 572 C CA . PHE A 1 75 ? -12.706 10.269 -6.497 1.00 71.75 75 PHE A CA 1
ATOM 573 C C . PHE A 1 75 ? -11.944 11.059 -5.433 1.00 71.75 75 PHE A C 1
ATOM 575 O O . PHE A 1 75 ? -10.761 10.811 -5.206 1.00 71.75 75 PHE A O 1
ATOM 582 N N . LEU A 1 76 ? -12.663 11.988 -4.800 1.00 85.94 76 LEU A N 1
ATOM 583 C CA . LEU A 1 76 ? -12.258 12.624 -3.554 1.00 85.94 76 LEU A CA 1
ATOM 584 C C . LEU A 1 76 ? -12.134 11.547 -2.477 1.00 85.94 76 LEU A C 1
ATOM 586 O O . LEU A 1 76 ? -13.104 10.836 -2.206 1.00 85.94 76 LEU A O 1
ATOM 590 N N . PHE A 1 77 ? -10.948 11.420 -1.894 1.00 88.75 77 PHE A N 1
ATOM 591 C CA . PHE A 1 77 ? -10.731 10.543 -0.759 1.00 88.75 77 PHE A CA 1
ATOM 592 C C . PHE A 1 77 ? -10.879 11.323 0.539 1.00 88.75 77 PHE A C 1
ATOM 594 O O . PHE A 1 77 ? -10.257 12.367 0.702 1.00 88.75 77 PHE A O 1
ATOM 601 N N . ALA A 1 78 ? -11.636 10.774 1.478 1.00 90.81 78 ALA A N 1
ATOM 602 C CA . ALA A 1 78 ? -11.856 11.338 2.798 1.00 90.81 78 ALA A CA 1
ATOM 603 C C . ALA A 1 78 ? -11.430 10.381 3.915 1.00 90.81 78 ALA A C 1
ATOM 605 O O . ALA A 1 78 ? -11.291 9.176 3.703 1.00 90.81 78 ALA A O 1
ATOM 606 N N . TYR A 1 79 ? -11.236 10.930 5.106 1.00 91.44 79 TYR A N 1
ATOM 607 C CA . TYR A 1 79 ? -10.883 10.192 6.310 1.00 91.44 79 TYR A CA 1
ATOM 608 C C . TYR A 1 79 ? -11.912 10.478 7.414 1.00 91.44 79 TYR A C 1
ATOM 610 O O . TYR A 1 79 ? -12.563 11.520 7.416 1.00 91.44 79 TYR A O 1
ATOM 618 N N . ALA A 1 80 ? -12.093 9.526 8.325 1.00 91.12 80 ALA A N 1
ATOM 619 C CA . ALA A 1 80 ? -12.890 9.694 9.532 1.00 91.12 80 ALA A CA 1
ATOM 620 C C . ALA A 1 80 ? -12.145 9.026 10.688 1.00 91.12 80 ALA A C 1
ATOM 622 O O . ALA A 1 80 ? -11.684 7.893 10.531 1.00 91.12 80 ALA A O 1
ATOM 623 N N . GLU A 1 81 ? -12.036 9.727 11.816 1.00 90.06 81 GLU A N 1
ATOM 624 C CA . GLU A 1 81 ? -11.412 9.215 13.037 1.00 90.06 81 GLU A CA 1
ATOM 625 C C . GLU A 1 81 ? -12.115 7.939 13.521 1.00 90.06 81 GLU A C 1
ATOM 627 O O . GLU A 1 81 ? -13.346 7.811 13.455 1.00 90.06 81 GLU A O 1
ATOM 632 N N . ASP A 1 82 ? -11.336 6.975 14.007 1.00 91.88 82 ASP A N 1
ATOM 633 C CA . ASP A 1 82 ? -11.882 5.780 14.617 1.00 91.88 82 ASP A CA 1
ATOM 634 C C . ASP A 1 82 ? -12.426 6.059 16.023 1.00 91.88 82 ASP A C 1
ATOM 636 O O . ASP A 1 82 ? -11.775 6.586 16.915 1.00 91.88 82 ASP A O 1
ATOM 640 N N . THR A 1 83 ? -13.677 5.667 16.240 1.00 92.81 83 THR A N 1
ATOM 641 C CA . THR A 1 83 ? -14.355 5.787 17.543 1.00 92.81 83 THR A CA 1
ATOM 642 C C . THR A 1 83 ? -14.126 4.568 18.443 1.00 92.81 83 THR A C 1
ATOM 644 O O . THR A 1 83 ? -14.506 4.564 19.616 1.00 92.81 83 THR A O 1
ATOM 647 N N . LEU A 1 84 ? -13.587 3.489 17.870 1.00 95.31 84 LEU A N 1
ATOM 648 C CA . LEU A 1 84 ? -13.219 2.260 18.555 1.00 95.31 84 LEU A CA 1
ATOM 649 C C . LEU A 1 84 ? -11.978 1.665 17.889 1.00 95.31 84 LEU A C 1
ATOM 651 O O . LEU A 1 84 ? -12.078 1.013 16.847 1.00 95.31 84 LEU A O 1
ATOM 655 N N . GLU A 1 85 ? -10.845 1.815 18.561 1.00 97.31 85 GLU A N 1
ATOM 656 C CA . GLU A 1 85 ? -9.604 1.148 18.190 1.00 97.31 85 GLU A CA 1
ATOM 657 C C . GLU A 1 85 ? -9.540 -0.264 18.795 1.00 97.31 85 GLU A C 1
ATOM 659 O O . GLU A 1 85 ? -9.729 -0.475 20.003 1.00 97.31 85 GLU A O 1
ATOM 664 N N . ILE A 1 86 ? -9.242 -1.258 17.962 1.00 98.06 86 ILE A N 1
ATOM 665 C CA . ILE A 1 86 ? -8.983 -2.628 18.397 1.00 98.06 86 ILE A CA 1
ATOM 666 C C . ILE A 1 86 ? -7.514 -2.747 18.802 1.00 98.06 86 ILE A C 1
ATOM 668 O O . ILE A 1 86 ? -6.626 -2.745 17.961 1.00 98.06 86 ILE A O 1
ATOM 672 N N . THR A 1 87 ? -7.253 -2.893 20.102 1.00 97.38 87 THR A N 1
ATOM 673 C CA . THR A 1 87 ? -5.886 -2.844 20.668 1.00 97.38 87 THR A CA 1
ATOM 674 C C . THR A 1 87 ? -5.359 -4.184 21.186 1.00 97.38 87 THR A C 1
ATOM 676 O O . THR A 1 87 ? -4.203 -4.285 21.594 1.00 97.38 87 THR A O 1
ATOM 679 N N . LYS A 1 88 ? -6.196 -5.226 21.207 1.00 97.12 88 LYS A N 1
ATOM 680 C CA . LYS A 1 88 ? -5.831 -6.571 21.678 1.00 97.12 88 LYS A CA 1
ATOM 681 C C . LYS A 1 88 ? -5.793 -7.543 20.512 1.00 97.12 88 LYS A C 1
ATOM 683 O O . LYS A 1 88 ? -6.664 -7.474 19.654 1.00 97.12 88 LYS A O 1
ATOM 688 N N . ASP A 1 89 ? -4.870 -8.503 20.571 1.00 92.69 89 ASP A N 1
ATOM 689 C CA . ASP A 1 89 ? -4.694 -9.536 19.540 1.00 92.69 89 ASP A CA 1
ATOM 690 C C . ASP A 1 89 ? -6.002 -10.219 19.145 1.00 92.69 89 ASP A C 1
ATOM 692 O O . ASP A 1 89 ? -6.231 -10.445 17.963 1.00 92.69 89 ASP A O 1
ATOM 696 N N . ILE A 1 90 ? -6.857 -10.535 20.125 1.00 96.88 90 ILE A N 1
ATOM 697 C CA . ILE A 1 90 ? -8.214 -11.041 19.909 1.00 96.88 90 ILE A CA 1
ATOM 698 C C . ILE A 1 90 ? -9.154 -10.376 20.915 1.00 96.88 90 ILE A C 1
ATOM 700 O O . ILE A 1 90 ? -8.893 -10.385 22.125 1.00 96.88 90 ILE A O 1
ATOM 704 N N . VAL A 1 91 ? -10.261 -9.809 20.437 1.00 98.31 91 VAL A N 1
ATOM 705 C CA . VAL A 1 91 ? -11.286 -9.195 21.291 1.00 98.31 91 VAL A CA 1
ATOM 706 C C . VAL A 1 91 ? -12.660 -9.243 20.639 1.00 98.31 91 VAL A C 1
ATOM 708 O O . VAL A 1 91 ? -12.805 -9.064 19.435 1.00 98.31 91 VAL A O 1
ATOM 711 N N . THR A 1 92 ? -13.695 -9.449 21.451 1.00 98.25 92 THR A N 1
ATOM 712 C CA . THR A 1 92 ? -15.085 -9.374 20.999 1.00 98.25 92 THR A CA 1
ATOM 713 C C . THR A 1 92 ? -15.702 -8.035 21.378 1.00 98.25 92 THR A C 1
ATOM 715 O O . THR A 1 92 ? -15.664 -7.643 22.546 1.00 98.25 92 THR A O 1
ATOM 718 N N . HIS A 1 93 ? -16.349 -7.380 20.417 1.00 97.94 93 HIS A N 1
ATOM 719 C CA . HIS A 1 93 ? -17.218 -6.232 20.659 1.00 97.94 93 HIS A CA 1
ATOM 720 C C . HIS A 1 93 ? -18.618 -6.488 20.102 1.00 97.94 93 HIS A C 1
ATOM 722 O O . HIS A 1 93 ? -18.794 -7.104 19.051 1.00 97.94 93 HIS A O 1
ATOM 728 N N . THR A 1 94 ? -19.632 -5.995 20.811 1.00 97.12 94 THR A N 1
ATOM 729 C CA . THR A 1 94 ? -21.011 -5.998 20.317 1.00 97.12 94 THR A CA 1
ATOM 730 C C . THR A 1 94 ? -21.295 -4.673 19.622 1.00 97.12 94 THR A C 1
ATOM 732 O O . THR A 1 94 ? -21.328 -3.633 20.276 1.00 97.12 94 THR A O 1
ATOM 735 N N . ILE A 1 95 ? -21.541 -4.713 18.314 1.00 94.81 95 ILE A N 1
ATOM 736 C CA . ILE A 1 95 ? -21.827 -3.537 17.483 1.00 94.81 95 ILE A CA 1
ATOM 737 C C . ILE A 1 95 ? -23.197 -3.744 16.845 1.00 94.81 95 ILE A C 1
ATOM 739 O O . ILE A 1 95 ? -23.454 -4.778 16.231 1.00 94.81 95 ILE A O 1
ATOM 743 N N . ALA A 1 96 ? -24.112 -2.792 17.043 1.00 92.94 96 ALA A N 1
ATOM 744 C CA . ALA A 1 96 ? -25.501 -2.882 16.572 1.00 92.94 96 ALA A CA 1
ATOM 745 C C . ALA A 1 96 ? -26.215 -4.209 16.945 1.00 92.94 96 ALA A C 1
ATOM 747 O O . ALA A 1 96 ? -27.061 -4.708 16.206 1.00 92.94 96 ALA A O 1
ATOM 748 N N . GLY A 1 97 ? -25.875 -4.791 18.103 1.00 95.31 97 GLY A N 1
ATOM 749 C CA . GLY A 1 97 ? -26.440 -6.060 18.585 1.00 95.31 97 GLY A CA 1
ATOM 750 C C . GLY A 1 97 ? -25.810 -7.327 17.991 1.00 95.31 97 GLY A C 1
ATOM 751 O O . GLY A 1 97 ? -26.278 -8.424 18.287 1.00 95.31 97 GLY A O 1
ATOM 752 N N . ILE A 1 98 ? -24.754 -7.199 17.185 1.00 96.94 98 ILE A N 1
ATOM 753 C CA . ILE A 1 98 ? -24.009 -8.313 16.590 1.00 96.94 98 ILE A CA 1
ATOM 754 C C . ILE A 1 98 ? -22.662 -8.432 17.303 1.00 96.94 98 ILE A C 1
ATOM 756 O O . ILE A 1 98 ? -21.981 -7.432 17.518 1.00 96.94 98 ILE A O 1
ATOM 760 N N . ASN A 1 99 ? -22.281 -9.651 17.682 1.00 98.06 99 ASN A N 1
ATOM 761 C CA . ASN A 1 99 ? -20.972 -9.921 18.271 1.00 98.06 99 ASN A CA 1
ATOM 762 C C . ASN A 1 99 ? -19.949 -10.128 17.157 1.00 98.06 99 ASN A C 1
ATOM 764 O O . ASN A 1 99 ? -20.037 -11.112 16.422 1.00 98.06 99 ASN A O 1
ATOM 768 N N . PHE A 1 100 ? -18.993 -9.213 17.074 1.00 98.25 100 PHE A N 1
ATOM 769 C CA . PHE A 1 100 ? -17.840 -9.303 16.195 1.00 98.25 100 PHE A CA 1
ATOM 770 C C . PHE A 1 100 ? -16.621 -9.662 17.035 1.00 98.25 100 PHE A C 1
ATOM 772 O O . PHE A 1 100 ? -16.304 -8.960 17.996 1.00 98.25 100 PHE A O 1
ATOM 779 N N . GLU A 1 101 ? -15.960 -10.763 16.699 1.00 98.38 101 GLU A N 1
ATOM 780 C CA . GLU A 1 101 ? -14.629 -11.077 17.207 1.00 98.38 101 GLU A CA 1
ATOM 781 C C . GLU A 1 101 ? -13.598 -10.546 16.215 1.00 98.38 101 GLU A C 1
ATOM 783 O O . GLU A 1 101 ? -13.582 -10.939 15.051 1.00 98.38 101 GLU A O 1
ATOM 788 N N . PHE A 1 102 ? -12.765 -9.625 16.677 1.00 98.31 102 PHE A N 1
ATOM 789 C CA . PHE A 1 102 ? -11.679 -9.045 15.907 1.00 98.31 102 PHE A CA 1
ATOM 790 C C . PHE A 1 102 ? -10.379 -9.747 16.265 1.00 98.31 102 PHE A C 1
ATOM 792 O O . PHE A 1 102 ? -10.127 -10.010 17.443 1.00 98.31 102 PHE A O 1
ATOM 799 N N . MET A 1 103 ? -9.557 -10.019 15.256 1.00 95.88 103 MET A N 1
ATOM 800 C CA . MET A 1 103 ? -8.204 -10.537 15.419 1.00 95.88 103 MET A CA 1
ATOM 801 C C . MET A 1 103 ? -7.229 -9.589 14.730 1.00 95.88 103 MET A C 1
ATOM 803 O O . MET A 1 103 ? -7.290 -9.445 13.511 1.00 95.88 103 MET A O 1
ATOM 807 N N . LEU A 1 104 ? -6.324 -8.968 15.485 1.00 93.56 104 LEU A N 1
ATOM 808 C CA . LEU A 1 104 ? -5.289 -8.120 14.899 1.00 93.56 104 LEU A CA 1
ATOM 809 C C . LEU A 1 104 ? -4.335 -8.948 14.035 1.00 93.56 104 LEU A C 1
ATOM 811 O O . LEU A 1 104 ? -3.872 -10.020 14.427 1.00 93.56 104 LEU A O 1
ATOM 815 N N . THR A 1 105 ? -4.011 -8.409 12.865 1.00 91.62 105 THR A N 1
ATOM 816 C CA . THR A 1 105 ? -3.077 -8.995 11.895 1.00 91.62 105 THR A CA 1
ATOM 817 C C . THR A 1 105 ? -2.083 -7.936 11.432 1.00 91.62 105 THR A C 1
ATOM 819 O O . THR A 1 105 ? -1.876 -7.740 10.239 1.00 91.62 105 THR A O 1
ATOM 822 N N . LEU A 1 106 ? -1.506 -7.209 12.391 1.00 88.38 106 LEU A N 1
ATOM 823 C CA . LEU A 1 106 ? -0.609 -6.085 12.125 1.00 88.38 106 LEU A CA 1
ATOM 824 C C . LEU A 1 106 ? 0.559 -6.501 11.225 1.00 88.38 106 LEU A C 1
ATOM 826 O O . LEU A 1 106 ? 1.125 -7.583 11.385 1.00 88.38 106 LEU A O 1
ATOM 830 N N . SER A 1 107 ? 0.956 -5.604 10.321 1.00 82.75 107 SER A N 1
ATOM 831 C CA . SER A 1 107 ? 2.056 -5.815 9.364 1.00 82.75 107 SER A CA 1
ATOM 832 C C . SER A 1 107 ? 1.875 -7.011 8.415 1.00 82.75 107 SER A C 1
ATOM 834 O O . SER A 1 107 ? 2.864 -7.502 7.862 1.00 82.75 107 SER A O 1
ATOM 836 N N . ALA A 1 108 ? 0.634 -7.471 8.220 1.00 84.69 108 ALA A N 1
ATOM 837 C CA . ALA A 1 108 ? 0.282 -8.440 7.190 1.00 84.69 108 ALA A CA 1
ATOM 838 C C . ALA A 1 108 ? 0.098 -7.728 5.838 1.00 84.69 108 ALA A C 1
ATOM 840 O O . ALA A 1 108 ? 1.101 -7.344 5.245 1.00 84.69 108 ALA A O 1
ATOM 841 N N . GLU A 1 109 ? -1.125 -7.543 5.326 1.00 87.00 109 GLU A N 1
ATOM 842 C CA . GLU A 1 109 ? -1.372 -6.716 4.135 1.00 87.00 109 GLU A CA 1
ATOM 843 C C . GLU A 1 109 ? -1.055 -5.239 4.424 1.00 87.00 109 GLU A C 1
ATOM 845 O O . GLU A 1 109 ? -0.105 -4.692 3.852 1.00 87.00 109 GLU A O 1
ATOM 850 N N . ALA A 1 110 ? -1.748 -4.612 5.368 1.00 87.44 110 ALA A N 1
ATOM 851 C CA . ALA A 1 110 ? -1.401 -3.283 5.841 1.00 87.44 110 ALA A CA 1
ATOM 852 C C . ALA A 1 110 ? -0.602 -3.334 7.158 1.00 87.44 110 ALA A C 1
ATOM 854 O O . ALA A 1 110 ? -0.640 -4.316 7.909 1.00 87.44 110 ALA A O 1
ATOM 855 N N . PRO A 1 111 ? 0.130 -2.254 7.492 1.00 86.50 111 PRO A N 1
ATOM 856 C CA . PRO A 1 111 ? 0.725 -2.098 8.818 1.00 86.50 111 PRO A CA 1
ATOM 857 C C . PRO A 1 111 ? -0.310 -2.198 9.955 1.00 86.50 111 PRO A C 1
ATOM 859 O O . PRO A 1 111 ? -0.024 -2.827 10.975 1.00 86.50 111 PRO A O 1
ATOM 862 N N . ALA A 1 112 ? -1.511 -1.651 9.739 1.00 93.25 112 ALA A N 1
ATOM 863 C CA . ALA A 1 112 ? -2.659 -1.718 10.638 1.00 93.25 112 ALA A CA 1
ATOM 864 C C . ALA A 1 112 ? -3.807 -2.481 9.953 1.00 93.25 112 ALA A C 1
ATOM 866 O O . ALA A 1 112 ? -4.416 -1.971 9.019 1.00 93.25 112 ALA A O 1
ATOM 867 N N . GLU A 1 113 ? -4.083 -3.705 10.409 1.00 94.56 113 GLU A N 1
ATOM 868 C CA . GLU A 1 113 ? -5.010 -4.649 9.764 1.00 94.56 113 GLU A CA 1
ATOM 869 C C . GLU A 1 113 ? -5.655 -5.564 10.820 1.00 94.56 113 GLU A C 1
ATOM 871 O O . GLU A 1 113 ? -5.046 -5.852 11.861 1.00 94.56 113 GLU A O 1
ATOM 876 N N . MET A 1 114 ? -6.861 -6.069 10.548 1.00 96.25 114 MET A N 1
ATOM 877 C CA . MET A 1 114 ? -7.522 -7.072 11.383 1.00 96.25 114 MET A CA 1
ATOM 878 C C . MET A 1 114 ? -8.476 -7.979 10.598 1.00 96.25 114 MET A C 1
ATOM 880 O O . MET A 1 114 ? -9.141 -7.553 9.664 1.00 96.25 114 MET A O 1
ATOM 884 N N . HIS A 1 115 ? -8.628 -9.225 11.042 1.00 97.31 115 HIS A N 1
ATOM 885 C CA . HIS A 1 115 ? -9.725 -10.095 10.620 1.00 97.31 115 HIS A CA 1
ATOM 886 C C . HIS A 1 115 ? -10.957 -9.899 11.500 1.00 97.31 115 HIS A C 1
ATOM 888 O O . HIS A 1 115 ? -10.856 -9.494 12.658 1.00 97.31 115 HIS A O 1
ATOM 894 N N . THR A 1 116 ? -12.124 -10.269 10.970 1.00 97.81 116 THR A N 1
ATOM 895 C CA . THR A 1 116 ? -13.389 -10.234 11.710 1.00 97.81 116 THR A CA 1
ATOM 896 C C . THR A 1 116 ? -14.138 -11.559 11.592 1.00 97.81 116 THR A C 1
ATOM 898 O O . THR A 1 116 ? -14.383 -12.048 10.490 1.00 97.81 116 THR A O 1
ATOM 901 N N . TRP A 1 117 ? -14.557 -12.123 12.722 1.00 97.88 117 TRP A N 1
ATOM 902 C CA . TRP A 1 117 ? -15.371 -13.332 12.814 1.00 97.88 117 TRP A CA 1
ATOM 903 C C . TRP A 1 117 ? -16.748 -13.032 13.415 1.00 97.88 117 TRP A C 1
ATOM 905 O O . TRP A 1 117 ? -16.870 -12.314 14.411 1.00 97.88 117 TRP A O 1
ATOM 915 N N . VAL A 1 118 ? -17.797 -13.609 12.822 1.00 98.19 118 VAL A N 1
ATOM 916 C CA . VAL A 1 118 ? -19.169 -13.567 13.348 1.00 98.19 118 VAL A CA 1
ATOM 917 C C . VAL A 1 118 ? -19.694 -14.992 13.507 1.00 98.19 118 VAL A C 1
ATOM 919 O O . VAL A 1 118 ? -20.208 -15.596 12.563 1.00 98.19 118 VAL A O 1
ATOM 922 N N . GLU A 1 119 ? -19.604 -15.511 14.734 1.00 95.56 119 GLU A N 1
ATOM 923 C CA . GLU A 1 119 ? -19.941 -16.899 15.097 1.00 95.56 119 GLU A CA 1
ATOM 924 C C . GLU A 1 119 ? -21.342 -17.310 14.634 1.00 95.56 119 GLU A C 1
ATOM 926 O O . GLU A 1 119 ? -21.518 -18.319 13.956 1.00 95.56 119 GLU A O 1
ATOM 931 N N . ASN A 1 120 ? -22.350 -16.483 14.929 1.00 94.88 120 ASN A N 1
ATOM 932 C CA . ASN A 1 120 ? -23.749 -16.785 14.607 1.00 94.88 120 ASN A CA 1
ATOM 933 C C . ASN A 1 120 ? -24.018 -16.889 13.097 1.00 94.88 120 ASN A C 1
ATOM 935 O O . ASN A 1 120 ? -25.075 -17.381 12.699 1.00 94.88 120 ASN A O 1
ATOM 939 N N . TRP A 1 121 ? -23.105 -16.391 12.261 1.00 97.62 121 TRP A N 1
ATOM 940 C CA . TRP A 1 121 ? -23.197 -16.465 10.804 1.00 97.62 121 TRP A CA 1
ATOM 941 C C . TRP A 1 121 ? -22.246 -17.502 10.209 1.00 97.62 121 TRP A C 1
ATOM 943 O O . TRP A 1 121 ? -22.369 -17.816 9.027 1.00 97.62 121 TRP A O 1
ATOM 953 N N . GLY A 1 122 ? -21.302 -18.024 10.996 1.00 96.56 122 GLY A N 1
ATOM 954 C CA . GLY A 1 122 ? -20.199 -18.822 10.476 1.00 96.56 122 GLY A CA 1
ATOM 955 C C . GLY A 1 122 ? -19.353 -18.053 9.452 1.00 96.56 122 GLY A C 1
ATOM 956 O O . GLY A 1 122 ? -18.888 -18.653 8.483 1.00 96.56 122 GLY A O 1
ATOM 957 N N . LEU A 1 123 ? -19.220 -16.729 9.613 1.00 97.69 123 LEU A N 1
ATOM 958 C CA . LEU A 1 123 ? -18.590 -15.837 8.636 1.00 97.69 123 LEU A CA 1
ATOM 959 C C . LEU A 1 123 ? -17.239 -15.336 9.142 1.00 97.69 123 LEU A C 1
ATOM 961 O O . LEU A 1 123 ? -17.177 -14.640 10.155 1.00 97.69 123 LEU A O 1
ATOM 965 N N . LEU A 1 124 ? -16.183 -15.640 8.384 1.00 96.88 124 LEU A N 1
ATOM 966 C CA . LEU A 1 124 ? -14.851 -15.062 8.543 1.00 96.88 124 LEU A CA 1
ATOM 967 C C . LEU A 1 124 ? -14.607 -14.056 7.420 1.00 96.88 124 LEU A C 1
ATOM 969 O O . LEU A 1 124 ? -14.590 -14.430 6.248 1.00 96.88 124 LEU A O 1
ATOM 973 N N . ASN A 1 125 ? -14.396 -12.799 7.791 1.00 97.06 125 ASN A N 1
ATOM 974 C CA . ASN A 1 125 ? -13.808 -11.794 6.925 1.00 97.06 125 ASN A CA 1
ATOM 975 C C . ASN A 1 125 ? -12.301 -11.750 7.195 1.00 97.06 125 ASN A C 1
ATOM 977 O O . ASN A 1 125 ? -11.872 -11.412 8.298 1.00 97.06 125 ASN A O 1
ATOM 981 N N . THR A 1 126 ? -11.514 -12.114 6.190 1.00 95.19 126 THR A N 1
ATOM 982 C CA . THR A 1 126 ? -10.047 -12.099 6.235 1.00 95.19 126 THR A CA 1
ATOM 983 C C . THR A 1 126 ? -9.450 -10.776 5.769 1.00 95.19 126 THR A C 1
ATOM 985 O O . THR A 1 126 ? -8.251 -10.729 5.507 1.00 95.19 126 THR A O 1
ATOM 988 N N . ASP A 1 127 ? -10.283 -9.748 5.601 1.00 92.50 127 ASP A N 1
ATOM 989 C CA . ASP A 1 127 ? -9.895 -8.484 4.982 1.00 92.50 127 ASP A CA 1
ATOM 990 C C . ASP A 1 127 ? -9.136 -8.752 3.665 1.00 92.50 127 ASP A C 1
ATOM 992 O O . ASP A 1 127 ? -9.588 -9.588 2.866 1.00 92.50 127 ASP A O 1
ATOM 996 N N . GLU A 1 128 ? -7.966 -8.154 3.451 1.00 93.56 128 GLU A N 1
ATOM 997 C CA . GLU A 1 128 ? -7.167 -8.353 2.241 1.00 93.56 128 GLU A CA 1
ATOM 998 C C . GLU A 1 128 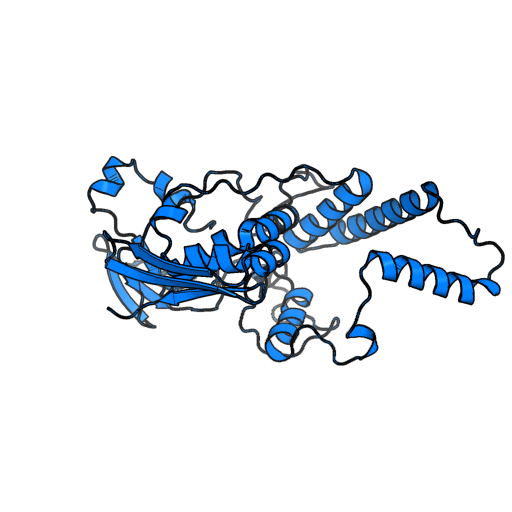? -6.002 -9.358 2.425 1.00 93.56 128 GLU A C 1
ATOM 1000 O O . GLU A 1 128 ? -5.257 -9.664 1.489 1.00 93.56 128 GLU A O 1
ATOM 1005 N N . ASN A 1 129 ? -5.902 -10.010 3.592 1.00 88.62 129 ASN A N 1
ATOM 1006 C CA . ASN A 1 129 ? -4.877 -11.031 3.861 1.00 88.62 129 ASN A CA 1
ATOM 1007 C C . ASN A 1 129 ? -5.087 -12.347 3.094 1.00 88.62 129 ASN A C 1
ATOM 1009 O O . ASN A 1 129 ? -4.130 -13.095 2.866 1.00 88.62 129 ASN A O 1
ATOM 1013 N N . ALA A 1 130 ? -6.325 -12.667 2.707 1.00 90.12 130 ALA A N 1
ATOM 1014 C CA . ALA A 1 130 ? -6.646 -13.876 1.949 1.00 90.12 130 ALA A CA 1
ATOM 1015 C C . ALA A 1 130 ? -7.613 -13.579 0.797 1.00 90.12 130 ALA A C 1
ATOM 1017 O O . ALA A 1 130 ? -8.829 -13.720 0.906 1.00 90.12 130 ALA A O 1
ATOM 1018 N N . VAL A 1 131 ? -7.039 -13.215 -0.347 1.00 90.19 131 VAL A N 1
ATOM 1019 C CA . VAL A 1 131 ? -7.768 -12.944 -1.592 1.00 90.19 131 VAL A CA 1
ATOM 1020 C C . VAL A 1 131 ? -7.570 -14.060 -2.622 1.00 90.19 131 VAL A C 1
ATOM 1022 O O . VAL A 1 131 ? -6.792 -14.997 -2.440 1.00 90.19 131 VAL A O 1
ATOM 1025 N N . MET A 1 132 ? -8.262 -13.962 -3.759 1.00 90.56 132 MET A N 1
ATOM 1026 C CA . MET A 1 132 ? -8.172 -14.932 -4.861 1.00 90.56 132 MET A CA 1
ATOM 1027 C C . MET A 1 132 ? -6.940 -14.712 -5.763 1.00 90.56 132 MET A C 1
ATOM 1029 O O . MET A 1 132 ? -7.024 -14.826 -6.984 1.00 90.56 132 MET A O 1
ATOM 1033 N N . SER A 1 133 ? -5.797 -14.372 -5.165 1.00 87.75 133 SER A N 1
ATOM 1034 C CA . SER A 1 133 ? -4.503 -14.164 -5.822 1.00 87.75 133 SER A CA 1
ATOM 1035 C C . SER A 1 133 ? -3.387 -14.182 -4.777 1.00 87.75 133 SER A C 1
ATOM 1037 O O . SER A 1 133 ? -3.602 -13.784 -3.634 1.00 87.75 133 SER A O 1
ATOM 1039 N N . ALA A 1 134 ? -2.154 -14.504 -5.182 1.00 85.44 134 ALA A N 1
ATOM 1040 C CA . ALA A 1 134 ? -0.998 -14.098 -4.391 1.00 85.44 134 ALA A CA 1
ATOM 1041 C C . ALA A 1 134 ? -0.984 -12.564 -4.257 1.00 85.44 134 ALA A C 1
ATOM 1043 O O . ALA A 1 134 ? -1.170 -11.842 -5.247 1.00 85.44 134 ALA A O 1
ATOM 1044 N N . HIS A 1 135 ? -0.789 -12.077 -3.033 1.00 85.81 135 HIS A N 1
ATOM 1045 C CA . HIS A 1 135 ? -0.757 -10.651 -2.724 1.00 85.81 135 HIS A CA 1
ATOM 1046 C C . HIS A 1 135 ? 0.663 -10.082 -2.831 1.00 85.81 135 HIS A C 1
ATOM 1048 O O . HIS A 1 135 ? 1.643 -10.828 -2.876 1.00 85.81 135 HIS A O 1
ATOM 1054 N N . ASN A 1 136 ? 0.795 -8.759 -2.914 1.00 82.00 136 ASN A N 1
ATOM 1055 C CA . ASN A 1 136 ? 2.093 -8.089 -2.836 1.00 82.00 136 ASN A CA 1
ATOM 1056 C C . ASN A 1 136 ? 2.694 -8.229 -1.434 1.00 82.00 136 ASN A C 1
ATOM 1058 O O . ASN A 1 136 ? 1.970 -8.150 -0.445 1.00 82.00 136 ASN A O 1
ATOM 1062 N N . PHE A 1 137 ? 4.012 -8.383 -1.357 1.00 77.50 137 PHE A N 1
ATOM 1063 C CA . PHE A 1 137 ? 4.748 -8.082 -0.129 1.00 77.50 137 PHE A CA 1
ATOM 1064 C C . PHE A 1 137 ? 5.096 -6.564 -0.113 1.00 77.50 137 PHE A C 1
ATOM 1066 O O . PHE A 1 137 ? 4.859 -5.863 0.859 1.00 77.50 137 PHE A O 1
ATOM 1073 N N . LEU A 1 138 ? 5.465 -6.001 -1.266 1.00 71.88 138 LEU A N 1
ATOM 1074 C CA . LEU A 1 138 ? 5.733 -4.585 -1.491 1.00 71.88 138 LEU A CA 1
ATOM 1075 C C . LEU A 1 138 ? 4.934 -4.234 -2.715 1.00 71.88 138 LEU A C 1
ATOM 1077 O O . LEU A 1 138 ? 5.023 -4.880 -3.754 1.00 71.88 138 LEU A O 1
ATOM 1081 N N . THR A 1 139 ? 4.114 -3.209 -2.609 1.00 69.19 139 THR A N 1
ATOM 1082 C CA . THR A 1 139 ? 3.310 -2.767 -3.739 1.00 69.19 139 THR A CA 1
ATOM 1083 C C . THR A 1 139 ? 4.167 -1.974 -4.735 1.00 69.19 139 THR A C 1
ATOM 1085 O O . THR A 1 139 ? 5.070 -1.226 -4.348 1.00 69.19 139 THR A O 1
ATOM 1088 N N . LEU A 1 140 ? 3.904 -2.097 -6.043 1.00 66.94 140 LEU A N 1
ATOM 1089 C CA . LEU A 1 140 ? 4.682 -1.397 -7.082 1.00 66.94 140 LEU A CA 1
ATOM 1090 C C . LEU A 1 140 ? 4.558 0.135 -6.974 1.00 66.94 140 LEU A C 1
ATOM 1092 O O . LEU A 1 140 ? 5.484 0.855 -7.369 1.00 66.94 140 LEU A O 1
ATOM 1096 N N . ARG A 1 141 ? 3.464 0.640 -6.387 1.00 73.50 141 ARG A N 1
ATOM 1097 C CA . ARG A 1 141 ? 3.255 2.057 -6.051 1.00 73.50 141 ARG A CA 1
ATOM 1098 C C . ARG A 1 141 ? 4.225 2.561 -4.978 1.00 73.50 141 ARG A C 1
ATOM 1100 O O . ARG A 1 141 ? 4.515 3.752 -4.951 1.00 73.50 141 ARG A O 1
ATOM 1107 N N . GLY A 1 142 ? 4.825 1.651 -4.209 1.00 68.62 142 GLY A N 1
ATOM 1108 C CA . GLY A 1 142 ? 5.691 1.930 -3.067 1.00 68.62 142 GLY A CA 1
ATOM 1109 C C . GLY A 1 142 ? 4.894 2.021 -1.765 1.00 68.62 142 GLY A C 1
ATOM 1110 O O . GLY A 1 142 ? 3.899 2.732 -1.711 1.00 68.62 142 GLY A O 1
ATOM 1111 N N . ALA A 1 143 ? 5.353 1.294 -0.748 1.00 67.88 143 ALA A N 1
ATOM 1112 C CA . ALA A 1 143 ? 4.889 1.329 0.640 1.00 67.88 143 ALA A CA 1
ATOM 1113 C C . ALA A 1 143 ? 6.047 0.869 1.552 1.00 67.88 143 ALA A C 1
ATOM 1115 O O . ALA A 1 143 ? 7.154 0.612 1.060 1.00 67.88 143 ALA A O 1
ATOM 1116 N N . LYS A 1 144 ? 5.810 0.756 2.864 1.00 66.62 144 LYS A N 1
ATOM 1117 C CA . LYS A 1 144 ? 6.711 0.018 3.766 1.00 66.62 144 LYS A CA 1
ATOM 1118 C C . LYS A 1 144 ? 6.776 -1.452 3.305 1.00 66.62 144 LYS A C 1
ATOM 1120 O O . LYS A 1 144 ? 5.778 -1.983 2.822 1.00 66.62 144 LYS A O 1
ATOM 1125 N N . ALA A 1 145 ? 7.950 -2.078 3.399 1.00 64.44 145 ALA A N 1
ATOM 1126 C CA . ALA A 1 145 ? 8.090 -3.509 3.114 1.00 64.44 145 ALA A CA 1
ATOM 1127 C C . ALA A 1 145 ? 7.358 -4.330 4.190 1.00 64.44 145 ALA A C 1
ATOM 1129 O O . ALA A 1 145 ? 7.378 -3.937 5.359 1.00 64.44 145 ALA A O 1
ATOM 1130 N N . ARG A 1 146 ? 6.725 -5.440 3.800 1.00 67.81 146 ARG A N 1
ATOM 1131 C CA . ARG A 1 146 ? 6.055 -6.392 4.716 1.00 67.81 146 ARG A CA 1
ATOM 1132 C C . ARG A 1 146 ? 7.078 -7.400 5.253 1.00 67.81 146 ARG A C 1
ATOM 1134 O O . ARG A 1 146 ? 8.191 -7.422 4.740 1.00 67.81 146 ARG A O 1
ATOM 1141 N N . ASP A 1 147 ? 6.746 -8.207 6.269 1.00 50.84 147 ASP A N 1
ATOM 1142 C CA . ASP A 1 147 ? 7.648 -9.242 6.827 1.00 50.84 147 ASP A CA 1
ATOM 1143 C C . ASP A 1 147 ? 7.619 -10.527 5.983 1.00 50.84 147 ASP A C 1
ATOM 1145 O O . ASP A 1 147 ? 6.600 -11.228 5.987 1.00 50.84 147 ASP A O 1
ATOM 1149 N N . PRO A 1 148 ? 8.696 -10.886 5.254 1.00 55.44 148 PRO A N 1
ATOM 1150 C CA . PRO A 1 148 ? 8.605 -12.039 4.380 1.00 55.44 148 PRO A CA 1
ATOM 1151 C C . PRO A 1 148 ? 9.795 -12.988 4.606 1.00 55.44 148 PRO A C 1
ATOM 1153 O O . PRO A 1 148 ? 10.949 -12.672 4.341 1.00 55.44 148 PRO A O 1
ATOM 1156 N N . VAL A 1 149 ? 9.549 -14.212 5.081 1.00 47.00 149 VAL A N 1
ATOM 1157 C CA . VAL A 1 149 ? 10.627 -15.165 5.415 1.00 47.00 149 VAL A CA 1
ATOM 1158 C C . VAL A 1 149 ? 10.950 -16.131 4.257 1.00 47.00 149 VAL A C 1
ATOM 1160 O O . VAL A 1 149 ? 10.180 -17.048 3.975 1.00 47.00 149 VAL A O 1
ATOM 1163 N N . LYS A 1 150 ? 12.162 -15.963 3.686 1.00 41.00 150 LYS A N 1
ATOM 1164 C CA . LYS A 1 150 ? 13.087 -16.880 2.945 1.00 41.00 150 LYS A CA 1
ATOM 1165 C C . LYS A 1 150 ? 13.641 -16.360 1.599 1.00 41.00 150 LYS A C 1
ATOM 1167 O O . LYS A 1 150 ? 12.956 -15.755 0.786 1.00 41.00 150 LYS A O 1
ATOM 1172 N N . TRP A 1 151 ? 14.927 -16.686 1.414 1.00 43.31 151 TRP A N 1
ATOM 1173 C CA . TRP A 1 151 ? 15.917 -16.239 0.419 1.00 43.31 151 TRP A CA 1
ATOM 1174 C C . TRP A 1 151 ? 15.467 -16.238 -1.052 1.00 43.31 151 TRP A C 1
ATOM 1176 O O . TRP A 1 151 ? 14.752 -17.119 -1.524 1.00 43.31 151 TRP A O 1
ATOM 1186 N N . THR A 1 152 ? 15.982 -15.254 -1.785 1.00 50.59 152 THR A N 1
ATOM 1187 C CA . THR A 1 152 ? 15.483 -14.734 -3.058 1.00 50.59 152 THR A CA 1
ATOM 1188 C C . THR A 1 152 ? 16.359 -15.163 -4.222 1.00 50.59 152 THR A C 1
ATOM 1190 O O . THR A 1 152 ? 17.584 -15.102 -4.147 1.00 50.59 152 THR A O 1
ATOM 1193 N N . THR A 1 153 ? 15.746 -15.610 -5.315 1.00 52.16 153 THR A N 1
ATOM 1194 C CA . THR A 1 153 ? 16.447 -15.856 -6.582 1.00 52.16 153 THR A CA 1
ATOM 1195 C C . THR A 1 153 ? 15.469 -15.685 -7.744 1.00 52.16 153 THR A C 1
ATOM 1197 O O . THR A 1 153 ? 14.288 -15.990 -7.607 1.00 52.16 153 THR A O 1
ATOM 1200 N N . GLU A 1 154 ? 15.950 -15.268 -8.920 1.00 56.94 154 GLU A N 1
ATOM 1201 C CA . GLU A 1 154 ? 15.176 -15.286 -10.185 1.00 56.94 154 GLU A CA 1
ATOM 1202 C C . GLU A 1 154 ? 14.692 -16.700 -10.581 1.00 56.94 154 GLU A C 1
ATOM 1204 O O . GLU A 1 154 ? 13.901 -16.855 -11.511 1.00 56.94 154 GLU A O 1
ATOM 1209 N N . THR A 1 155 ? 15.174 -17.725 -9.871 1.00 62.59 155 THR A N 1
ATOM 1210 C CA . THR A 1 155 ? 14.894 -19.151 -10.060 1.00 62.59 155 THR A CA 1
ATOM 1211 C C . THR A 1 155 ? 13.866 -19.714 -9.079 1.00 62.59 155 THR A C 1
ATOM 1213 O O . THR A 1 155 ? 13.627 -20.919 -9.091 1.00 62.59 155 THR A O 1
ATOM 1216 N N . ILE A 1 156 ? 13.290 -18.893 -8.192 1.00 73.69 156 ILE A N 1
ATOM 1217 C CA . ILE A 1 156 ? 12.261 -19.373 -7.269 1.00 73.69 156 ILE A CA 1
ATOM 1218 C C . ILE A 1 156 ? 10.944 -19.595 -8.026 1.00 73.69 156 ILE A C 1
ATOM 1220 O O . ILE A 1 156 ? 10.448 -18.714 -8.731 1.00 73.69 156 ILE A O 1
ATOM 1224 N N . GLU A 1 157 ? 10.381 -20.787 -7.865 1.00 77.19 157 GLU A N 1
ATOM 1225 C CA . GLU A 1 157 ? 9.093 -21.183 -8.429 1.00 77.19 157 GLU A CA 1
ATOM 1226 C C . GLU A 1 157 ? 8.155 -21.606 -7.299 1.00 77.19 157 GLU A C 1
ATOM 1228 O O . GLU A 1 157 ? 8.603 -22.093 -6.254 1.00 77.19 157 GLU A O 1
ATOM 1233 N N . MET A 1 158 ? 6.847 -21.428 -7.503 1.00 81.31 158 MET A N 1
ATOM 1234 C CA . MET A 1 158 ? 5.864 -21.956 -6.56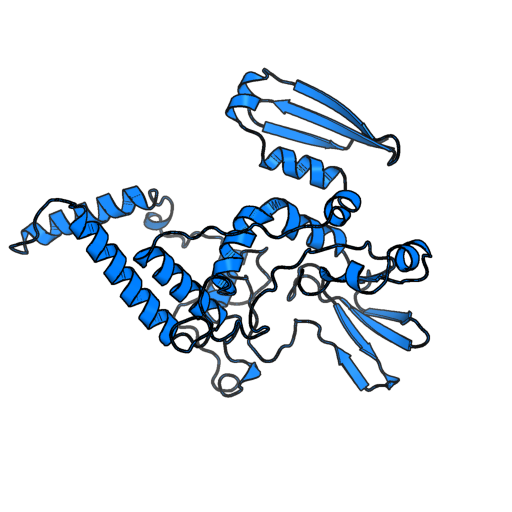3 1.00 81.31 158 MET A CA 1
ATOM 1235 C C . MET A 1 158 ? 5.957 -23.490 -6.542 1.00 81.31 158 MET A C 1
ATOM 1237 O O . MET A 1 158 ? 6.054 -24.118 -7.600 1.00 81.31 158 MET A O 1
ATOM 1241 N N . PRO A 1 159 ? 5.905 -24.136 -5.364 1.00 83.75 159 PRO A N 1
ATOM 1242 C CA . PRO A 1 159 ? 5.805 -25.585 -5.295 1.00 83.75 159 PRO A CA 1
ATOM 1243 C C . PRO A 1 159 ? 4.608 -26.089 -6.109 1.00 83.75 159 PRO A C 1
ATOM 1245 O O . PRO A 1 159 ? 3.501 -25.565 -5.983 1.00 83.75 159 PRO A O 1
ATOM 1248 N N . LYS A 1 160 ? 4.800 -27.166 -6.885 1.00 86.00 160 LYS A N 1
ATOM 1249 C CA . LYS A 1 160 ? 3.746 -27.751 -7.741 1.00 86.00 160 LYS A CA 1
ATOM 1250 C C . LYS A 1 160 ? 2.449 -28.076 -6.997 1.00 86.00 160 LYS A C 1
ATOM 1252 O O . LYS A 1 160 ? 1.391 -28.100 -7.609 1.00 86.00 160 LYS A O 1
ATOM 1257 N N . SER A 1 161 ? 2.534 -28.349 -5.694 1.00 89.62 161 SER A N 1
ATOM 1258 C CA . SER A 1 161 ? 1.379 -28.640 -4.842 1.00 89.62 161 SER A CA 1
ATOM 1259 C C . SER A 1 161 ? 0.436 -27.455 -4.658 1.00 89.62 161 SER A C 1
ATOM 1261 O O . SER A 1 161 ? -0.719 -27.682 -4.323 1.00 89.62 161 SER A O 1
ATOM 1263 N N . ILE A 1 162 ? 0.922 -26.221 -4.828 1.00 86.25 162 ILE A N 1
ATOM 1264 C CA . ILE A 1 162 ? 0.103 -25.010 -4.730 1.00 86.25 162 ILE A CA 1
ATOM 1265 C C . ILE A 1 162 ? -0.067 -24.315 -6.083 1.00 86.25 162 ILE A C 1
ATOM 1267 O O . ILE A 1 162 ? -1.150 -23.824 -6.357 1.00 86.25 162 ILE A O 1
ATOM 1271 N N . ASP A 1 163 ? 0.929 -24.382 -6.973 1.00 85.50 163 ASP A N 1
ATOM 1272 C CA . ASP A 1 163 ? 0.955 -23.645 -8.250 1.00 85.50 163 ASP A CA 1
ATOM 1273 C C . ASP A 1 163 ? -0.246 -23.905 -9.184 1.00 85.50 163 ASP A C 1
ATOM 1275 O O . ASP A 1 163 ? -0.607 -23.059 -10.002 1.00 85.50 163 ASP A O 1
ATOM 1279 N N . SER A 1 164 ? -0.899 -25.065 -9.053 1.00 88.38 164 SER A N 1
ATOM 1280 C CA . SER A 1 164 ? -2.098 -25.414 -9.824 1.00 88.38 164 SER A CA 1
ATOM 1281 C C . SER A 1 164 ? -3.379 -24.706 -9.366 1.00 88.38 164 SER A C 1
ATOM 1283 O O . SER A 1 164 ? -4.384 -24.763 -10.075 1.00 88.38 164 SER A O 1
ATOM 1285 N N . TYR A 1 165 ? -3.391 -24.087 -8.183 1.00 90.25 165 TYR A N 1
ATOM 1286 C CA . TYR A 1 165 ? -4.566 -23.389 -7.670 1.00 90.25 165 TYR A CA 1
ATOM 1287 C C . TYR A 1 165 ? -4.567 -21.931 -8.123 1.00 90.25 165 TYR A C 1
ATOM 1289 O O . TYR A 1 165 ? -3.649 -21.172 -7.809 1.00 90.25 165 TYR A O 1
ATOM 1297 N N . PHE A 1 166 ? -5.639 -21.528 -8.808 1.00 90.12 166 PHE A N 1
ATOM 1298 C CA . PHE A 1 166 ? -5.802 -20.179 -9.359 1.00 90.12 166 PHE A CA 1
ATOM 1299 C C . PHE A 1 166 ? -5.596 -19.070 -8.312 1.00 90.12 166 PHE A C 1
ATOM 1301 O O . PHE A 1 166 ? -4.901 -18.095 -8.566 1.00 90.12 166 PHE A O 1
ATOM 1308 N N . ASN A 1 167 ? -6.109 -19.253 -7.093 1.00 88.44 167 ASN A N 1
ATOM 1309 C CA . ASN A 1 167 ? -5.988 -18.274 -6.007 1.00 88.44 167 ASN A CA 1
ATOM 1310 C C . ASN A 1 167 ? -4.565 -18.115 -5.441 1.00 88.44 167 ASN A C 1
ATOM 1312 O O . ASN A 1 167 ? -4.334 -17.227 -4.631 1.00 88.44 167 ASN A O 1
ATOM 1316 N N . THR A 1 168 ? -3.608 -18.948 -5.849 1.00 86.31 168 THR A N 1
ATOM 1317 C CA . THR A 1 168 ? -2.196 -18.838 -5.433 1.00 86.31 168 THR A CA 1
ATOM 1318 C C . THR A 1 168 ? -1.298 -18.272 -6.533 1.00 86.31 168 THR A C 1
ATOM 1320 O O . THR A 1 168 ? -0.105 -18.048 -6.318 1.00 86.31 168 THR A O 1
ATOM 1323 N N . ARG A 1 169 ? -1.867 -18.031 -7.720 1.00 88.31 169 ARG A N 1
ATOM 1324 C CA . ARG A 1 169 ? -1.166 -17.462 -8.869 1.00 88.31 169 ARG A CA 1
ATOM 1325 C C . ARG A 1 169 ? -0.836 -15.998 -8.622 1.00 88.31 169 ARG A C 1
ATOM 1327 O O . ARG A 1 169 ? -1.535 -15.287 -7.899 1.00 88.31 169 ARG A O 1
ATOM 1334 N N . GLY A 1 170 ? 0.231 -15.539 -9.267 1.00 86.94 170 GLY A N 1
ATOM 1335 C CA . GLY A 1 170 ? 0.756 -14.188 -9.115 1.00 86.94 170 GLY A CA 1
ATOM 1336 C C . GLY A 1 170 ? 0.000 -13.115 -9.899 1.00 86.94 170 GLY A C 1
ATOM 1337 O O . GLY A 1 170 ? 0.639 -12.342 -10.610 1.00 86.94 170 GLY A O 1
ATOM 1338 N N . HIS A 1 171 ? -1.335 -13.095 -9.838 1.00 90.69 171 HIS A N 1
ATOM 1339 C CA . HIS A 1 171 ? -2.154 -12.157 -10.612 1.00 90.69 171 HIS A CA 1
ATOM 1340 C C . HIS A 1 171 ? -2.010 -10.715 -10.098 1.00 90.69 171 HIS A C 1
ATOM 1342 O O . HIS A 1 171 ? -1.898 -9.780 -10.889 1.00 90.69 171 HIS A O 1
ATOM 1348 N N . TYR A 1 172 ? -1.957 -10.520 -8.781 1.00 90.00 172 TYR A N 1
ATOM 1349 C CA . TYR A 1 172 ? -1.682 -9.228 -8.156 1.00 90.00 172 TYR A CA 1
ATOM 1350 C C . TYR A 1 172 ? -0.204 -9.123 -7.775 1.00 90.00 172 TYR A C 1
ATOM 1352 O O . TYR A 1 172 ? 0.603 -8.658 -8.585 1.00 90.00 172 TYR A O 1
ATOM 1360 N N . GLY A 1 173 ? 0.174 -9.625 -6.597 1.00 83.75 173 GLY A N 1
ATOM 1361 C CA . GLY A 1 173 ? 1.576 -9.798 -6.237 1.00 83.75 173 GLY A CA 1
ATOM 1362 C C . GLY A 1 173 ? 2.200 -10.972 -6.966 1.00 83.75 173 GLY A C 1
ATOM 1363 O O . GLY A 1 173 ? 1.518 -11.901 -7.381 1.00 83.75 173 GLY A O 1
ATOM 1364 N N . HIS A 1 174 ? 3.514 -10.930 -7.153 1.00 82.38 174 HIS A N 1
ATOM 1365 C CA . HIS A 1 174 ? 4.211 -11.899 -7.991 1.00 82.38 174 HIS A CA 1
ATOM 1366 C C . HIS A 1 174 ? 5.428 -12.450 -7.259 1.00 82.38 174 HIS A C 1
ATOM 1368 O O . HIS A 1 174 ? 6.251 -11.677 -6.774 1.00 82.38 174 HIS A O 1
ATOM 1374 N N . LEU A 1 175 ? 5.597 -13.777 -7.252 1.00 81.12 175 LEU A N 1
ATOM 1375 C CA . LEU A 1 175 ? 6.640 -14.464 -6.481 1.00 81.12 175 LEU A CA 1
ATOM 1376 C C . LEU A 1 175 ? 8.039 -13.861 -6.689 1.00 81.12 175 LEU A C 1
ATOM 1378 O O . LEU A 1 175 ? 8.759 -13.617 -5.729 1.00 81.12 175 LEU A O 1
ATOM 1382 N N . LYS A 1 176 ? 8.416 -13.552 -7.935 1.00 77.12 176 LYS A N 1
ATOM 1383 C CA . LYS A 1 176 ? 9.710 -12.909 -8.232 1.00 77.12 176 LYS A CA 1
ATOM 1384 C C . LYS A 1 176 ? 9.871 -11.542 -7.561 1.00 77.12 176 LYS A C 1
ATOM 1386 O O . LYS A 1 176 ? 10.934 -11.262 -7.018 1.00 77.12 176 LYS A O 1
ATOM 1391 N N . HIS A 1 177 ? 8.832 -10.708 -7.595 1.00 79.00 177 HIS A N 1
ATOM 1392 C CA . HIS A 1 177 ? 8.840 -9.388 -6.963 1.00 79.00 177 HIS A CA 1
ATOM 1393 C C . HIS A 1 177 ? 8.871 -9.509 -5.438 1.00 79.00 177 HIS A C 1
ATOM 1395 O O . HIS A 1 177 ? 9.780 -8.980 -4.807 1.00 79.00 177 HIS A O 1
ATOM 1401 N N . ASN A 1 178 ? 7.947 -10.297 -4.892 1.00 82.25 178 ASN A N 1
ATOM 1402 C CA . ASN A 1 178 ? 7.827 -10.575 -3.467 1.00 82.25 178 ASN A CA 1
ATOM 1403 C C . ASN A 1 178 ? 9.106 -11.182 -2.890 1.00 82.25 178 ASN A C 1
ATOM 1405 O O . ASN A 1 178 ? 9.512 -10.841 -1.787 1.00 82.25 178 ASN A O 1
ATOM 1409 N N . SER A 1 179 ? 9.775 -12.063 -3.643 1.00 76.31 179 SER A N 1
ATOM 1410 C CA . SER A 1 179 ? 11.050 -12.614 -3.204 1.00 76.31 179 SER A CA 1
ATOM 1411 C C . SER A 1 179 ? 12.058 -11.482 -3.035 1.00 76.31 179 SER A C 1
ATOM 1413 O O . SER A 1 179 ? 12.481 -11.265 -1.918 1.00 76.31 179 SER A O 1
ATOM 1415 N N . LYS A 1 180 ? 12.374 -10.674 -4.056 1.00 76.50 180 LYS A N 1
ATOM 1416 C CA . LYS A 1 180 ? 13.353 -9.565 -3.958 1.00 76.50 180 LYS A CA 1
ATOM 1417 C C . LYS A 1 180 ? 13.160 -8.658 -2.746 1.00 76.50 180 LYS A C 1
ATOM 1419 O O . LYS A 1 180 ? 14.143 -8.189 -2.181 1.00 76.50 180 LYS A O 1
ATOM 1424 N N . GLU A 1 181 ? 11.930 -8.437 -2.329 1.00 77.06 181 GLU A N 1
ATOM 1425 C CA . GLU A 1 181 ? 11.658 -7.671 -1.127 1.00 77.06 181 GLU A CA 1
ATOM 1426 C C . GLU A 1 181 ? 12.056 -8.365 0.171 1.00 77.06 181 GLU A C 1
ATOM 1428 O O . GLU A 1 181 ? 12.602 -7.689 1.029 1.00 77.06 181 GLU A O 1
ATOM 1433 N N . VAL A 1 182 ? 11.865 -9.680 0.319 1.00 76.44 182 VAL A N 1
ATOM 1434 C CA . VAL A 1 182 ? 12.441 -10.452 1.441 1.00 76.44 182 VAL A CA 1
ATOM 1435 C C . VAL A 1 182 ? 13.907 -10.101 1.619 1.00 76.44 182 VAL A C 1
ATOM 1437 O O .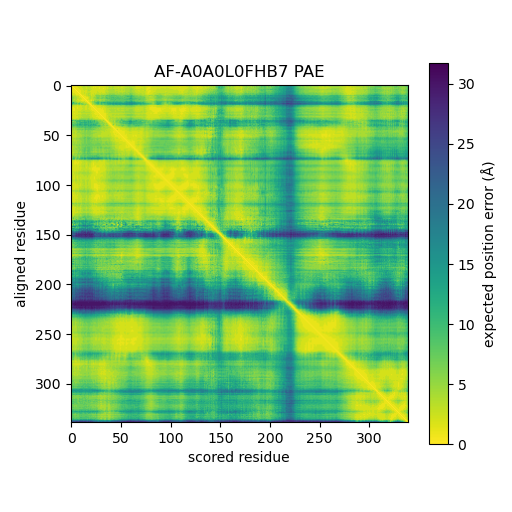 VAL A 1 182 ? 14.372 -9.810 2.718 1.00 76.44 182 VAL A O 1
ATOM 1440 N N . TYR A 1 183 ? 14.644 -10.094 0.513 1.00 75.38 183 TYR A N 1
ATOM 1441 C CA . TYR A 1 183 ? 16.046 -9.714 0.529 1.00 75.38 183 TYR A CA 1
ATOM 1442 C C . TYR A 1 183 ? 16.207 -8.254 0.943 1.00 75.38 183 TYR A C 1
ATOM 1444 O O . TYR A 1 183 ? 16.955 -7.969 1.871 1.00 75.38 183 TYR A O 1
ATOM 1452 N N . GLN A 1 184 ? 15.458 -7.336 0.333 1.00 79.62 184 GLN A N 1
ATOM 1453 C CA . GLN A 1 184 ? 15.522 -5.923 0.693 1.00 79.62 184 GLN A CA 1
ATOM 1454 C C . GLN A 1 184 ? 15.212 -5.654 2.176 1.00 79.62 184 GLN A C 1
ATOM 1456 O O . GLN A 1 184 ? 15.864 -4.803 2.775 1.00 79.62 184 GLN A O 1
ATOM 1461 N N . PHE A 1 185 ? 14.265 -6.377 2.770 1.00 77.06 185 PHE A N 1
ATOM 1462 C CA . PHE A 1 185 ? 13.893 -6.264 4.176 1.00 77.06 185 PHE A CA 1
ATOM 1463 C C . PHE A 1 185 ? 15.040 -6.694 5.095 1.00 77.06 185 PHE A C 1
ATOM 1465 O O . PHE A 1 185 ? 15.417 -5.955 6.002 1.00 77.06 185 PHE A O 1
ATOM 1472 N N . TYR A 1 186 ? 15.645 -7.857 4.838 1.00 76.31 186 TYR A N 1
ATOM 1473 C CA . TYR A 1 186 ? 16.683 -8.397 5.722 1.00 76.31 186 TYR A CA 1
ATOM 1474 C C . TYR A 1 186 ? 18.073 -7.813 5.497 1.00 76.31 186 TYR A C 1
ATOM 1476 O O . TYR A 1 186 ? 18.848 -7.699 6.446 1.00 76.31 186 TYR A O 1
ATOM 1484 N N . VAL A 1 187 ? 18.432 -7.505 4.252 1.00 78.00 187 VAL A N 1
ATOM 1485 C CA . VAL A 1 187 ? 19.814 -7.152 3.895 1.00 78.00 187 VAL A CA 1
ATOM 1486 C C . VAL A 1 187 ? 19.934 -5.834 3.131 1.00 78.00 187 VAL A C 1
ATOM 1488 O O . VAL A 1 187 ? 21.041 -5.402 2.810 1.00 78.00 187 VAL A O 1
ATOM 1491 N N . GLY A 1 188 ? 18.818 -5.141 2.905 1.00 77.94 188 GLY A N 1
ATOM 1492 C CA . GLY A 1 188 ? 18.792 -3.848 2.236 1.00 77.94 188 GLY A CA 1
ATOM 1493 C C . GLY A 1 188 ? 18.865 -3.943 0.712 1.00 77.94 188 GLY A C 1
ATOM 1494 O O . GLY A 1 188 ? 18.763 -5.002 0.099 1.00 77.94 188 GLY A O 1
ATOM 1495 N N . TRP A 1 189 ? 19.021 -2.785 0.073 1.00 77.75 189 TRP A N 1
ATOM 1496 C CA . TRP A 1 189 ? 18.983 -2.653 -1.387 1.00 77.75 189 TRP A CA 1
ATOM 1497 C C . TRP A 1 189 ? 20.239 -3.186 -2.096 1.00 77.75 189 TRP A C 1
ATOM 1499 O O . TRP A 1 189 ? 20.201 -3.417 -3.304 1.00 77.75 189 TRP A O 1
ATOM 1509 N N . TRP A 1 190 ? 21.359 -3.327 -1.377 1.00 75.50 190 TRP A N 1
ATOM 1510 C CA . TRP A 1 190 ? 22.658 -3.648 -1.964 1.00 75.50 190 TRP A CA 1
ATOM 1511 C C . TRP A 1 190 ? 22.895 -5.161 -2.013 1.00 75.50 190 TRP A C 1
ATOM 1513 O O . TRP A 1 190 ? 22.704 -5.886 -1.039 1.00 75.50 190 TRP A O 1
ATOM 1523 N N . ASP A 1 191 ? 23.355 -5.641 -3.163 1.00 75.31 191 ASP A N 1
ATOM 1524 C CA . ASP A 1 191 ? 23.613 -7.058 -3.431 1.00 75.31 191 ASP A CA 1
ATOM 1525 C C . ASP A 1 191 ? 24.973 -7.554 -2.896 1.00 75.31 191 ASP A C 1
ATOM 1527 O O . ASP A 1 191 ? 25.322 -8.721 -3.064 1.00 75.31 191 ASP A O 1
ATOM 1531 N N . GLY A 1 192 ? 25.763 -6.673 -2.273 1.00 75.62 192 GLY A N 1
ATOM 1532 C CA . GLY A 1 192 ? 27.109 -6.981 -1.788 1.00 75.62 192 GLY A CA 1
ATOM 1533 C C . GLY A 1 192 ? 28.203 -6.892 -2.859 1.00 75.62 192 GLY A C 1
ATOM 1534 O O . GLY A 1 192 ? 29.383 -7.033 -2.532 1.00 75.62 192 GLY A O 1
ATOM 1535 N N . ASN A 1 193 ? 27.863 -6.622 -4.126 1.00 76.12 193 ASN A N 1
ATOM 1536 C CA . ASN A 1 193 ? 28.835 -6.422 -5.195 1.00 76.12 193 ASN A CA 1
ATOM 1537 C C . ASN A 1 193 ? 29.259 -4.940 -5.258 1.00 76.12 193 ASN A C 1
ATOM 1539 O O . ASN A 1 193 ? 28.424 -4.075 -5.547 1.00 76.12 193 ASN A O 1
ATOM 1543 N N . PRO A 1 194 ? 30.548 -4.597 -5.062 1.00 81.88 194 PRO A N 1
ATOM 1544 C CA . PRO A 1 194 ? 31.011 -3.209 -5.125 1.00 81.88 194 PRO A CA 1
ATOM 1545 C C . PRO A 1 194 ? 30.699 -2.503 -6.452 1.00 81.88 194 PRO A C 1
ATOM 1547 O O . PRO A 1 194 ? 30.492 -1.292 -6.463 1.00 81.88 194 PRO A O 1
ATOM 1550 N N . ALA A 1 195 ? 30.603 -3.244 -7.563 1.00 71.19 195 ALA A N 1
ATOM 1551 C CA . ALA A 1 195 ? 30.233 -2.683 -8.864 1.00 71.19 195 ALA A CA 1
ATOM 1552 C C . ALA A 1 195 ? 28.799 -2.113 -8.889 1.00 71.19 195 ALA A C 1
ATOM 1554 O O . ALA A 1 195 ? 28.506 -1.213 -9.678 1.00 71.19 195 ALA A O 1
ATOM 1555 N N . GLY A 1 196 ? 27.916 -2.631 -8.029 1.00 68.38 196 GLY A N 1
ATOM 1556 C CA . GLY A 1 196 ? 26.541 -2.166 -7.856 1.00 68.38 196 GLY A CA 1
ATOM 1557 C C . GLY A 1 196 ? 26.362 -1.106 -6.767 1.00 68.38 196 GLY A C 1
ATOM 1558 O O . GLY A 1 196 ? 25.286 -0.528 -6.656 1.00 68.38 196 GLY A O 1
ATOM 1559 N N . PHE A 1 197 ? 27.397 -0.825 -5.965 1.00 74.62 197 PHE A N 1
ATOM 1560 C CA . PHE A 1 197 ? 27.256 0.020 -4.776 1.00 74.62 197 PHE A CA 1
ATOM 1561 C C . PHE A 1 197 ? 27.046 1.500 -5.114 1.00 74.62 197 PHE A C 1
ATOM 1563 O O . PHE A 1 197 ? 26.197 2.173 -4.542 1.00 74.62 197 PHE A O 1
ATOM 1570 N N . GLN A 1 198 ? 27.805 2.032 -6.069 1.00 79.50 198 GLN A N 1
ATOM 1571 C CA . GLN A 1 198 ? 27.673 3.428 -6.477 1.00 79.50 198 GLN A CA 1
ATOM 1572 C C . GLN A 1 198 ? 27.398 3.502 -7.970 1.00 79.50 198 GLN A C 1
ATOM 1574 O O . GLN A 1 198 ? 28.277 3.746 -8.796 1.00 79.50 198 GLN A O 1
ATOM 1579 N N . HIS A 1 199 ? 26.138 3.270 -8.322 1.00 70.50 199 HIS A N 1
ATOM 1580 C CA . HIS A 1 199 ? 25.689 3.491 -9.682 1.00 70.50 199 HIS A CA 1
ATOM 1581 C C . HIS A 1 199 ? 25.742 4.977 -10.033 1.00 70.50 199 HIS A C 1
ATOM 1583 O O . HIS A 1 199 ? 25.204 5.815 -9.309 1.00 70.50 199 HIS A O 1
ATOM 1589 N N . LEU A 1 200 ? 26.310 5.297 -11.196 1.00 74.56 200 LEU A N 1
ATOM 1590 C CA . LEU A 1 200 ? 26.126 6.625 -11.768 1.00 74.56 200 LEU A CA 1
ATOM 1591 C C . LEU A 1 200 ? 24.632 6.891 -12.029 1.00 74.56 200 LEU A C 1
ATOM 1593 O O . LEU A 1 200 ? 23.861 5.947 -12.277 1.00 74.56 200 LEU A O 1
ATOM 1597 N N . PRO A 1 201 ? 24.199 8.162 -12.028 1.00 74.69 201 PRO A N 1
ATOM 1598 C CA . PRO A 1 201 ? 22.868 8.534 -12.485 1.00 74.69 201 PRO A CA 1
ATOM 1599 C C . PRO A 1 201 ? 22.527 7.860 -13.830 1.00 74.69 201 PRO A C 1
ATOM 1601 O O . PRO A 1 201 ? 23.415 7.698 -14.671 1.00 74.69 201 PRO A O 1
ATOM 1604 N N . PRO A 1 202 ? 21.267 7.440 -14.072 1.00 71.62 202 PRO A N 1
ATOM 1605 C CA . PRO A 1 202 ? 20.890 6.700 -15.284 1.00 71.62 202 PRO A CA 1
ATOM 1606 C C . PRO A 1 202 ? 21.389 7.329 -16.594 1.00 71.62 202 PRO A C 1
ATOM 1608 O O . PRO A 1 202 ? 21.869 6.616 -17.469 1.00 71.62 202 PRO A O 1
ATOM 1611 N N . VAL A 1 203 ? 21.355 8.662 -16.696 1.00 69.44 203 VAL A N 1
ATOM 1612 C CA . VAL A 1 203 ? 21.840 9.404 -17.872 1.00 69.44 203 VAL A CA 1
ATOM 1613 C C . VAL A 1 203 ? 23.331 9.160 -18.118 1.00 69.44 203 VAL A C 1
ATOM 1615 O O . VAL A 1 203 ? 23.738 8.904 -19.247 1.00 69.44 203 VAL A O 1
ATOM 1618 N N . GLU A 1 204 ? 24.150 9.179 -17.071 1.00 64.12 204 GLU A N 1
ATOM 1619 C CA . GLU A 1 204 ? 25.598 8.963 -17.163 1.00 64.12 204 GLU A CA 1
ATOM 1620 C C . GLU A 1 204 ? 25.949 7.492 -17.439 1.00 64.12 204 GLU A C 1
ATOM 1622 O O . GLU A 1 204 ? 26.887 7.205 -18.187 1.00 64.12 204 GLU A O 1
ATOM 1627 N N . ARG A 1 205 ? 25.157 6.543 -16.915 1.00 64.81 205 ARG A N 1
ATOM 1628 C CA . ARG A 1 205 ? 25.315 5.107 -17.219 1.00 64.81 205 ARG A CA 1
ATOM 1629 C C . ARG A 1 205 ? 25.113 4.793 -18.696 1.00 64.81 205 ARG A C 1
ATOM 1631 O O . ARG A 1 205 ? 25.856 3.974 -19.239 1.00 64.81 205 ARG A O 1
ATOM 1638 N N . VAL A 1 206 ? 24.143 5.437 -19.350 1.00 63.53 206 VAL A N 1
ATOM 1639 C CA . VAL A 1 206 ? 23.916 5.273 -20.795 1.00 63.53 206 VAL A CA 1
ATOM 1640 C C . VAL A 1 206 ? 25.163 5.693 -21.569 1.00 63.53 206 VAL A C 1
ATOM 1642 O O . VAL A 1 206 ? 25.635 4.930 -22.408 1.00 63.53 206 VAL A O 1
ATOM 1645 N N . TRP A 1 207 ? 25.762 6.838 -21.228 1.00 60.03 207 TRP A N 1
ATOM 1646 C CA . TRP A 1 207 ? 26.999 7.306 -21.858 1.00 60.03 207 TRP A CA 1
ATOM 1647 C C . TRP A 1 207 ? 28.161 6.322 -21.690 1.00 60.03 207 TRP A C 1
ATOM 1649 O O . TRP A 1 207 ? 28.822 5.996 -22.675 1.00 60.03 207 TRP A O 1
ATOM 1659 N N . LEU A 1 208 ? 28.398 5.799 -20.483 1.00 58.41 208 LEU A N 1
ATOM 1660 C CA . LEU A 1 208 ? 29.487 4.842 -20.254 1.00 58.41 208 LEU A CA 1
ATOM 1661 C C . LEU A 1 208 ? 29.254 3.486 -20.917 1.00 58.41 208 LEU A C 1
ATOM 1663 O O . LEU A 1 208 ? 30.189 2.925 -21.480 1.00 58.41 208 LEU A O 1
ATOM 1667 N N . THR A 1 209 ? 28.024 2.973 -20.895 1.00 60.28 209 THR A N 1
ATOM 1668 C CA . THR A 1 209 ? 27.672 1.719 -21.584 1.00 60.28 209 THR A CA 1
ATOM 1669 C C . THR A 1 209 ? 27.899 1.866 -23.087 1.00 60.28 209 THR A C 1
ATOM 1671 O O . THR A 1 209 ? 28.448 0.976 -23.732 1.00 60.28 209 THR A O 1
ATOM 1674 N N . TRP A 1 210 ? 27.558 3.032 -23.636 1.00 61.19 210 TRP A N 1
ATOM 1675 C CA . TRP A 1 210 ? 27.773 3.366 -25.038 1.00 61.19 210 TRP A CA 1
ATOM 1676 C C . TRP A 1 210 ? 29.264 3.512 -25.387 1.00 61.19 210 TRP A C 1
ATOM 1678 O O . TRP A 1 210 ? 29.709 3.023 -26.424 1.00 61.19 210 TRP A O 1
ATOM 1688 N N . VAL A 1 211 ? 30.074 4.103 -24.501 1.00 58.75 211 VAL A N 1
ATOM 1689 C CA . VAL A 1 211 ? 31.543 4.147 -24.640 1.00 58.75 211 VAL A CA 1
ATOM 1690 C C . VAL A 1 211 ? 32.171 2.752 -24.502 1.00 58.75 211 VAL A C 1
ATOM 1692 O O . VAL A 1 211 ? 33.099 2.429 -25.239 1.00 58.75 211 VAL A O 1
ATOM 1695 N N . GLY A 1 212 ? 31.661 1.901 -23.613 1.00 57.12 212 GLY A N 1
ATOM 1696 C CA . GLY A 1 212 ? 32.092 0.508 -23.480 1.00 57.12 212 GLY A CA 1
ATOM 1697 C C . GLY A 1 212 ? 31.797 -0.302 -24.743 1.00 57.12 212 GLY A C 1
ATOM 1698 O O . GLY A 1 212 ? 32.691 -0.947 -25.285 1.00 57.12 212 GLY A O 1
ATOM 1699 N N . LEU A 1 213 ? 30.580 -0.178 -25.283 1.00 55.50 213 LEU A N 1
ATOM 1700 C CA . LEU A 1 213 ? 30.204 -0.733 -26.586 1.00 55.50 213 LEU A CA 1
ATOM 1701 C C . LEU A 1 213 ? 31.096 -0.190 -27.710 1.00 55.50 213 LEU A C 1
ATOM 1703 O O . LEU A 1 213 ? 31.531 -0.969 -28.548 1.00 55.50 213 LEU A O 1
ATOM 1707 N N . ARG A 1 214 ? 31.452 1.103 -27.699 1.00 55.66 214 ARG A N 1
ATOM 1708 C CA . ARG A 1 214 ? 32.402 1.711 -28.650 1.00 55.66 214 ARG A CA 1
ATOM 1709 C C . ARG A 1 214 ? 33.780 1.046 -28.600 1.00 55.66 214 ARG A C 1
ATOM 1711 O O . ARG A 1 214 ? 34.332 0.748 -29.655 1.00 55.66 214 ARG A O 1
ATOM 1718 N N . LEU A 1 215 ? 34.324 0.816 -27.403 1.00 52.53 215 LEU A N 1
ATOM 1719 C CA . LEU A 1 215 ? 35.641 0.197 -27.204 1.00 52.53 215 LEU A CA 1
ATOM 1720 C C . LEU A 1 215 ? 35.666 -1.288 -27.584 1.00 52.53 215 LEU A C 1
ATOM 1722 O O . LEU A 1 215 ? 36.698 -1.764 -28.039 1.00 52.53 215 LEU A O 1
ATOM 1726 N N . LEU A 1 216 ? 34.540 -1.991 -27.435 1.00 53.31 216 LEU A N 1
ATOM 1727 C CA . LEU A 1 216 ? 34.375 -3.382 -27.872 1.00 53.31 216 LEU A CA 1
ATOM 1728 C C . LEU A 1 216 ? 34.057 -3.485 -29.379 1.00 53.31 216 LEU A C 1
ATOM 1730 O O . LEU A 1 216 ? 34.429 -4.452 -30.032 1.00 53.31 216 LEU A O 1
ATOM 1734 N N . SER A 1 217 ? 33.403 -2.472 -29.958 1.00 51.16 217 SER A N 1
ATOM 1735 C CA . SER A 1 217 ? 33.040 -2.408 -31.384 1.00 51.16 217 SER A CA 1
ATOM 1736 C C . SER A 1 217 ? 34.160 -1.935 -32.311 1.00 51.16 217 SER A C 1
ATOM 1738 O O . SER A 1 217 ? 33.971 -1.925 -33.522 1.00 51.16 217 SER A O 1
ATOM 1740 N N . SER A 1 218 ? 35.340 -1.578 -31.798 1.00 47.50 218 SER A N 1
ATOM 1741 C CA . SER A 1 218 ? 36.523 -1.408 -32.654 1.00 47.50 218 SER A CA 1
ATOM 1742 C C . SER A 1 218 ? 36.921 -2.716 -33.364 1.00 47.50 218 SER A C 1
ATOM 1744 O O . SER A 1 218 ? 37.665 -2.663 -34.339 1.00 47.50 218 SER A O 1
ATOM 1746 N N . GLU A 1 219 ? 36.360 -3.862 -32.949 1.00 49.06 219 GLU A N 1
ATOM 1747 C CA . GLU A 1 219 ? 36.395 -5.142 -33.675 1.00 49.06 219 GLU A CA 1
ATOM 1748 C C . GLU A 1 219 ? 35.174 -5.380 -34.598 1.00 49.06 219 GLU A C 1
ATOM 1750 O O . GLU A 1 219 ? 35.189 -6.296 -35.420 1.00 49.06 219 GLU A O 1
ATOM 1755 N N . ALA A 1 220 ? 34.126 -4.550 -34.533 1.00 46.41 220 ALA A N 1
ATOM 1756 C CA . ALA A 1 220 ? 32.900 -4.674 -35.325 1.00 46.41 220 ALA A CA 1
ATOM 1757 C C . ALA A 1 220 ? 32.729 -3.478 -36.281 1.00 46.41 220 ALA A C 1
ATOM 1759 O O . ALA A 1 220 ? 32.178 -2.431 -35.940 1.00 46.41 220 ALA A O 1
ATOM 1760 N N . ASN A 1 221 ? 33.197 -3.659 -37.516 1.00 45.22 221 ASN A N 1
ATOM 1761 C CA . ASN A 1 221 ? 33.044 -2.715 -38.624 1.00 45.22 221 ASN A CA 1
ATOM 1762 C C . ASN A 1 221 ? 31.597 -2.193 -38.762 1.00 45.22 221 ASN A C 1
ATOM 1764 O O . ASN A 1 221 ? 30.722 -2.924 -39.223 1.00 45.22 221 ASN A O 1
ATOM 1768 N N . GLY A 1 222 ? 31.365 -0.910 -38.455 1.00 50.72 222 GLY A N 1
ATOM 1769 C CA . GLY A 1 222 ? 30.212 -0.165 -38.984 1.00 50.72 222 GLY A CA 1
ATOM 1770 C C . GLY A 1 222 ? 29.293 0.558 -37.996 1.00 50.72 222 GLY A C 1
ATOM 1771 O O . GLY A 1 222 ? 28.310 1.142 -38.447 1.00 50.72 222 GLY A O 1
ATOM 1772 N N . ILE A 1 223 ? 29.569 0.585 -36.688 1.00 50.31 223 ILE A N 1
ATOM 1773 C CA . ILE A 1 223 ? 28.740 1.381 -35.763 1.00 50.31 223 ILE A CA 1
ATOM 1774 C C . ILE A 1 223 ? 29.133 2.865 -35.859 1.00 50.31 223 ILE A C 1
ATOM 1776 O O . ILE A 1 223 ? 30.179 3.291 -35.371 1.00 50.31 223 ILE A O 1
ATOM 1780 N N . THR A 1 224 ? 28.291 3.671 -36.512 1.00 47.97 224 THR A N 1
ATOM 1781 C CA . THR A 1 224 ? 28.438 5.134 -36.594 1.00 47.97 224 THR A CA 1
ATOM 1782 C C . THR A 1 224 ? 28.389 5.797 -35.212 1.00 47.97 224 THR A C 1
ATOM 1784 O O . THR A 1 224 ? 27.527 5.510 -34.387 1.00 47.97 224 THR A O 1
ATOM 1787 N N . THR A 1 225 ? 29.324 6.720 -34.989 1.00 48.28 225 THR A N 1
ATOM 1788 C CA . THR A 1 225 ? 29.794 7.251 -33.697 1.00 48.28 225 THR A CA 1
ATOM 1789 C C . THR A 1 225 ? 29.062 8.496 -33.184 1.00 48.28 225 THR A C 1
ATOM 1791 O O . THR A 1 225 ? 29.581 9.205 -32.321 1.00 48.28 225 THR A O 1
ATOM 1794 N N . THR A 1 226 ? 27.850 8.781 -33.656 1.00 53.47 226 THR A N 1
ATOM 1795 C CA . THR A 1 226 ? 27.090 9.963 -33.224 1.00 53.47 226 THR A CA 1
ATOM 1796 C C . THR A 1 226 ? 25.794 9.532 -32.552 1.00 53.47 226 THR A C 1
ATOM 1798 O O . THR A 1 226 ? 24.977 8.856 -33.173 1.00 53.47 226 THR A O 1
ATOM 1801 N N . VAL A 1 227 ? 25.585 9.951 -31.297 1.00 55.72 227 VAL A N 1
ATOM 1802 C CA . VAL A 1 227 ? 24.255 9.940 -30.670 1.00 55.72 227 VAL A CA 1
ATOM 1803 C C . VAL A 1 227 ? 23.415 10.969 -31.418 1.00 55.72 227 VAL A C 1
ATOM 1805 O O . VAL A 1 227 ? 23.416 12.157 -31.104 1.00 55.72 227 VAL A O 1
ATOM 1808 N N . THR A 1 228 ? 22.773 10.525 -32.490 1.00 59.62 228 THR A N 1
ATOM 1809 C CA . THR A 1 228 ? 21.799 11.337 -33.204 1.00 59.62 228 THR A CA 1
ATOM 1810 C C . THR A 1 228 ? 20.483 11.289 -32.444 1.00 59.62 228 THR A C 1
ATOM 1812 O O . THR A 1 228 ? 20.157 10.293 -31.791 1.00 59.62 228 THR A O 1
ATOM 1815 N N . THR A 1 229 ? 19.693 12.351 -32.560 1.00 67.50 229 THR A N 1
ATOM 1816 C CA . THR A 1 229 ? 18.314 12.367 -32.064 1.00 67.50 229 THR A CA 1
ATOM 1817 C C . THR A 1 229 ? 17.531 11.153 -32.584 1.00 67.50 229 THR A C 1
ATOM 1819 O O . THR A 1 229 ? 16.794 10.527 -31.826 1.00 67.50 229 THR A O 1
ATOM 1822 N N . ASP A 1 230 ? 17.789 10.740 -33.828 1.00 66.75 230 ASP A N 1
ATOM 1823 C CA . ASP A 1 230 ? 17.195 9.551 -34.448 1.00 66.75 230 ASP A CA 1
ATOM 1824 C C . ASP A 1 230 ? 17.622 8.237 -33.781 1.00 66.75 230 ASP A C 1
ATOM 1826 O O . ASP A 1 230 ? 16.808 7.328 -33.630 1.00 66.75 230 ASP A O 1
ATOM 1830 N N . GLY A 1 231 ? 18.889 8.110 -33.377 1.00 67.06 231 GLY A N 1
ATOM 1831 C CA . GLY A 1 231 ? 19.398 6.926 -32.682 1.00 67.06 231 GLY A CA 1
ATOM 1832 C C . GLY A 1 231 ? 18.774 6.757 -31.298 1.00 67.06 231 GLY A C 1
ATOM 1833 O O . GLY A 1 231 ? 18.352 5.658 -30.941 1.00 67.06 231 GLY A O 1
ATOM 1834 N N . VAL A 1 232 ? 18.638 7.858 -30.553 1.00 69.69 232 VAL A N 1
ATOM 1835 C CA . VAL A 1 232 ? 17.946 7.873 -29.252 1.00 69.69 232 VAL A CA 1
ATOM 1836 C C . VAL A 1 232 ? 16.471 7.526 -29.423 1.00 69.69 232 VAL A C 1
ATOM 1838 O O . VAL A 1 232 ? 15.933 6.727 -28.659 1.00 69.69 232 VAL A O 1
ATOM 1841 N N . LEU A 1 233 ? 15.822 8.078 -30.450 1.00 72.31 233 LEU A N 1
ATOM 1842 C CA . LEU A 1 233 ? 14.424 7.786 -30.741 1.00 72.31 233 LEU A CA 1
ATOM 1843 C C . LEU A 1 233 ? 14.222 6.300 -31.073 1.00 72.31 233 LEU A C 1
ATOM 1845 O O . LEU A 1 233 ? 13.324 5.674 -30.518 1.00 72.31 233 LEU A O 1
ATOM 1849 N N . LYS A 1 234 ? 15.088 5.706 -31.903 1.00 73.06 234 LYS A N 1
ATOM 1850 C CA . LYS A 1 234 ? 15.045 4.268 -32.224 1.00 73.06 234 LYS A CA 1
ATOM 1851 C C . LYS A 1 234 ? 15.241 3.384 -30.994 1.00 73.06 234 LYS A C 1
ATOM 1853 O O . LYS A 1 234 ? 14.495 2.427 -30.829 1.00 73.06 234 LYS A O 1
ATOM 1858 N N . ALA A 1 235 ? 16.202 3.707 -30.127 1.00 74.19 235 ALA A N 1
ATOM 1859 C CA . ALA A 1 235 ? 16.423 2.961 -28.888 1.00 74.19 235 ALA A CA 1
ATOM 1860 C C . ALA A 1 235 ? 15.198 3.026 -27.962 1.00 74.19 235 ALA A C 1
ATOM 1862 O O . ALA A 1 235 ? 14.772 2.007 -27.430 1.00 74.19 235 ALA A O 1
ATOM 1863 N N . ARG A 1 236 ? 14.588 4.210 -27.845 1.00 77.56 236 ARG A N 1
ATOM 1864 C CA . ARG A 1 236 ? 13.371 4.438 -27.059 1.00 77.56 236 ARG A CA 1
ATOM 1865 C C . ARG A 1 236 ? 12.178 3.621 -27.574 1.00 77.56 236 ARG A C 1
ATOM 1867 O O . ARG A 1 236 ? 11.451 3.048 -26.770 1.00 77.56 236 ARG A O 1
ATOM 1874 N N . TYR A 1 237 ? 11.982 3.542 -28.893 1.00 81.81 237 TYR A N 1
ATOM 1875 C CA . TYR A 1 237 ? 10.937 2.696 -29.487 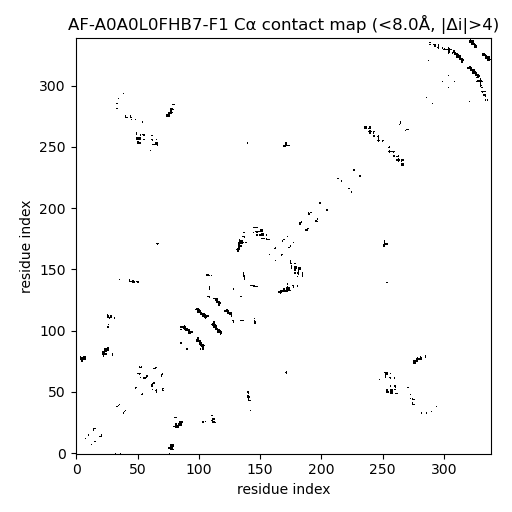1.00 81.81 237 TYR A CA 1
ATOM 1876 C C . TYR A 1 237 ? 11.229 1.201 -29.324 1.00 81.81 237 TYR A C 1
ATOM 1878 O O . TYR A 1 237 ? 10.315 0.452 -29.009 1.00 81.81 237 TYR A O 1
ATOM 1886 N N . LEU A 1 238 ? 12.488 0.774 -29.462 1.00 77.94 238 LEU A N 1
ATOM 1887 C CA . LEU A 1 238 ? 12.867 -0.624 -29.240 1.00 77.94 238 LEU A CA 1
ATOM 1888 C C . LEU A 1 238 ? 12.626 -1.057 -27.787 1.00 77.94 238 LEU A C 1
ATOM 1890 O O . LEU A 1 238 ? 12.118 -2.146 -27.543 1.00 77.94 238 LEU A O 1
ATOM 1894 N N . GLU A 1 239 ? 12.962 -0.203 -26.818 1.00 81.75 239 GLU A N 1
ATOM 1895 C CA . GLU A 1 239 ? 12.641 -0.443 -25.410 1.00 81.75 239 GLU A CA 1
ATOM 1896 C C . GLU A 1 239 ? 11.125 -0.542 -25.199 1.00 81.75 239 GLU A C 1
ATOM 1898 O O . GLU A 1 239 ? 10.665 -1.449 -24.509 1.00 81.75 239 GLU A O 1
ATOM 1903 N N . ALA A 1 240 ? 10.345 0.332 -25.846 1.00 87.75 240 ALA A N 1
ATOM 1904 C CA . ALA A 1 240 ? 8.889 0.277 -25.796 1.00 87.75 240 ALA A CA 1
ATOM 1905 C C . ALA A 1 240 ? 8.347 -1.052 -26.346 1.00 87.75 240 ALA A C 1
ATOM 1907 O O . ALA A 1 240 ? 7.507 -1.670 -25.704 1.00 87.75 240 ALA A O 1
ATOM 1908 N N . ASP A 1 241 ? 8.852 -1.527 -27.485 1.00 85.50 241 ASP A N 1
ATOM 1909 C CA . ASP A 1 241 ? 8.427 -2.800 -28.078 1.00 85.50 241 ASP A CA 1
ATOM 1910 C C . ASP A 1 241 ? 8.764 -3.988 -27.159 1.00 85.50 241 ASP A C 1
ATOM 1912 O O . ASP A 1 241 ? 7.941 -4.883 -26.966 1.00 85.50 241 ASP A O 1
ATOM 1916 N N . CYS A 1 242 ? 9.941 -3.978 -26.525 1.00 85.44 242 CYS A N 1
ATOM 1917 C CA . CYS A 1 242 ? 10.318 -4.988 -25.535 1.00 85.44 242 CYS A CA 1
ATOM 1918 C C . CYS A 1 242 ? 9.385 -4.974 -24.314 1.00 85.44 242 CYS A C 1
ATOM 1920 O O . CYS A 1 242 ? 8.897 -6.029 -23.907 1.00 85.44 242 CYS A O 1
ATOM 1922 N N . LEU A 1 243 ? 9.124 -3.797 -23.733 1.00 91.25 243 LEU A N 1
ATOM 1923 C CA . LEU A 1 243 ? 8.217 -3.659 -22.589 1.00 91.25 243 LEU A CA 1
ATOM 1924 C C . LEU A 1 243 ? 6.785 -4.066 -22.946 1.00 91.25 243 LEU A C 1
ATOM 1926 O O . LEU A 1 243 ? 6.117 -4.691 -22.127 1.00 91.25 243 LEU A O 1
ATOM 1930 N N . GLU A 1 244 ? 6.328 -3.770 -24.161 1.00 95.00 244 GLU A N 1
ATOM 1931 C CA . GLU A 1 244 ? 5.009 -4.169 -24.647 1.00 95.00 244 GLU A CA 1
ATOM 1932 C C . GLU A 1 244 ? 4.866 -5.689 -24.698 1.00 95.00 244 GLU A C 1
ATOM 1934 O O . GLU A 1 244 ? 3.917 -6.238 -24.141 1.00 95.00 244 GLU A O 1
ATOM 1939 N N . GLN A 1 245 ? 5.845 -6.382 -25.289 1.00 94.62 245 GLN A N 1
ATOM 1940 C CA . GLN A 1 245 ? 5.834 -7.844 -25.347 1.00 94.62 245 GLN A CA 1
ATOM 1941 C C . GLN A 1 245 ? 5.935 -8.478 -23.957 1.00 94.62 245 GLN A C 1
ATOM 1943 O O . GLN A 1 245 ? 5.244 -9.460 -23.687 1.00 94.62 245 GLN A O 1
ATOM 1948 N N . ILE A 1 246 ? 6.735 -7.900 -23.052 1.00 91.50 246 ILE A N 1
ATOM 1949 C CA . ILE A 1 246 ? 6.758 -8.328 -21.648 1.00 91.50 246 ILE A CA 1
ATOM 1950 C C . ILE A 1 246 ? 5.363 -8.148 -21.043 1.00 91.50 246 ILE A C 1
ATOM 1952 O O . ILE A 1 246 ? 4.811 -9.106 -20.519 1.00 91.50 246 ILE A O 1
ATOM 1956 N N . GLY A 1 247 ? 4.751 -6.968 -21.179 1.00 93.75 247 GLY A N 1
ATOM 1957 C CA . GLY A 1 247 ? 3.406 -6.688 -20.672 1.00 93.75 247 GLY A CA 1
ATOM 1958 C C . GLY A 1 247 ? 2.327 -7.622 -21.231 1.00 93.75 247 GLY A C 1
ATOM 1959 O O . GLY A 1 247 ? 1.388 -7.967 -20.517 1.00 93.75 247 GLY A O 1
ATOM 1960 N N . TYR A 1 248 ? 2.460 -8.078 -22.477 1.00 95.50 248 TYR A N 1
ATOM 1961 C CA . TYR A 1 248 ? 1.559 -9.070 -23.071 1.00 95.50 248 TYR A CA 1
ATOM 1962 C C . TYR A 1 248 ? 1.736 -10.477 -22.505 1.00 95.50 248 TYR A C 1
ATOM 1964 O O . TYR A 1 248 ? 0.755 -11.212 -22.416 1.00 95.50 248 TYR A O 1
ATOM 1972 N N . ALA A 1 249 ? 2.951 -10.834 -22.095 1.00 93.50 249 ALA A N 1
ATOM 1973 C CA . ALA A 1 249 ? 3.255 -12.117 -21.473 1.00 93.50 249 ALA A CA 1
ATOM 1974 C C . ALA A 1 249 ? 3.019 -12.139 -19.948 1.00 93.50 249 ALA A C 1
ATOM 1976 O O . ALA A 1 249 ? 3.044 -13.212 -19.347 1.00 93.50 249 ALA A O 1
ATOM 1977 N N . GLU A 1 250 ? 2.821 -10.982 -19.309 1.00 91.00 250 GLU A N 1
ATOM 1978 C CA . GLU A 1 250 ? 2.602 -10.889 -17.864 1.00 91.00 250 GLU A CA 1
ATOM 1979 C C . GLU A 1 250 ? 1.221 -11.428 -17.457 1.00 91.00 250 GLU A C 1
ATOM 1981 O O . GLU A 1 250 ? 0.181 -10.942 -17.899 1.00 91.00 250 GLU A O 1
ATOM 1986 N N . GLU A 1 251 ? 1.220 -12.393 -16.535 1.00 90.56 251 GLU A N 1
ATOM 1987 C CA . GLU A 1 251 ? 0.012 -12.888 -15.856 1.00 90.56 251 GLU A CA 1
ATOM 1988 C C . GLU A 1 251 ? -0.475 -11.907 -14.774 1.00 90.56 251 GLU A C 1
ATOM 1990 O O . GLU A 1 251 ? -1.658 -11.891 -14.426 1.00 90.56 251 GLU A O 1
ATOM 1995 N N . SER A 1 252 ? 0.432 -11.075 -14.246 1.00 91.25 252 SER A N 1
ATOM 1996 C CA . SER A 1 252 ? 0.096 -10.060 -13.251 1.00 91.25 252 SER A CA 1
ATOM 1997 C C . SER A 1 252 ? -0.511 -8.824 -13.912 1.00 91.25 252 SER A C 1
ATOM 1999 O O . SER A 1 252 ? 0.166 -8.132 -14.679 1.00 91.25 252 SER A O 1
ATOM 2001 N N . GLY A 1 253 ? -1.758 -8.491 -13.564 1.00 92.25 253 GLY A N 1
ATOM 2002 C CA . GLY A 1 253 ? -2.456 -7.325 -14.120 1.00 92.25 253 GLY A CA 1
ATOM 2003 C C . GLY A 1 253 ? -1.732 -6.016 -13.805 1.00 92.25 253 GLY A C 1
ATOM 2004 O O . GLY A 1 253 ? -1.538 -5.172 -14.681 1.00 92.25 253 GLY A O 1
ATOM 2005 N N . ILE A 1 254 ? -1.221 -5.881 -12.578 1.00 93.06 254 ILE A N 1
ATOM 2006 C CA . ILE A 1 254 ? -0.490 -4.679 -12.172 1.00 93.06 254 ILE A CA 1
ATOM 2007 C C . ILE A 1 254 ? 0.887 -4.556 -12.833 1.00 93.06 254 ILE A C 1
ATOM 2009 O O . ILE A 1 254 ? 1.307 -3.446 -13.160 1.00 93.06 254 ILE A O 1
ATOM 2013 N N . ARG A 1 255 ? 1.591 -5.670 -13.087 1.00 91.94 255 ARG A N 1
ATOM 2014 C CA . ARG A 1 255 ? 2.869 -5.638 -13.821 1.00 91.94 255 ARG A CA 1
ATOM 2015 C C . ARG A 1 255 ? 2.635 -5.341 -15.294 1.00 91.94 255 ARG A C 1
ATOM 2017 O O . ARG A 1 255 ? 3.345 -4.503 -15.845 1.00 91.94 255 ARG A O 1
ATOM 2024 N N . ARG A 1 256 ? 1.610 -5.943 -15.905 1.00 94.69 256 ARG A N 1
ATOM 2025 C CA . ARG A 1 256 ? 1.160 -5.609 -17.261 1.00 94.69 256 ARG A CA 1
ATOM 2026 C C . ARG A 1 256 ? 0.913 -4.107 -17.397 1.00 94.69 256 ARG A C 1
ATOM 2028 O O . ARG A 1 256 ? 1.514 -3.472 -18.261 1.00 94.69 256 ARG A O 1
ATOM 2035 N N . ASN A 1 257 ? 0.094 -3.528 -16.521 1.00 95.06 257 ASN A N 1
ATOM 2036 C CA . ASN A 1 257 ? -0.202 -2.094 -16.537 1.00 95.06 257 ASN A CA 1
ATOM 2037 C C . ASN A 1 257 ? 1.064 -1.243 -16.401 1.00 95.06 257 ASN A C 1
ATOM 2039 O O . ASN A 1 257 ? 1.232 -0.270 -17.140 1.00 95.06 257 ASN A O 1
ATOM 2043 N N . PHE A 1 258 ? 1.992 -1.643 -15.529 1.00 92.81 258 PHE A N 1
ATOM 2044 C CA . PHE A 1 258 ? 3.263 -0.947 -15.344 1.00 92.81 258 PHE A CA 1
ATOM 2045 C C . PHE A 1 258 ? 4.097 -0.920 -16.636 1.00 92.81 258 PHE A C 1
ATOM 2047 O O . PHE A 1 258 ? 4.544 0.146 -17.066 1.00 92.81 258 PHE A O 1
ATOM 2054 N N . MET A 1 259 ? 4.255 -2.073 -17.297 1.00 94.44 259 MET A N 1
ATOM 2055 C CA . MET A 1 259 ? 5.027 -2.191 -18.541 1.00 94.44 259 MET A CA 1
ATOM 2056 C C . MET A 1 259 ? 4.368 -1.444 -19.706 1.00 94.44 259 MET A C 1
ATOM 2058 O O . MET A 1 259 ? 5.043 -0.736 -20.457 1.00 94.44 259 MET A O 1
ATOM 2062 N N . LEU A 1 260 ? 3.045 -1.554 -19.849 1.00 95.56 260 LEU A N 1
ATOM 2063 C CA . LEU A 1 260 ? 2.305 -0.907 -20.936 1.00 95.56 260 LEU A CA 1
ATOM 2064 C C . LEU A 1 260 ? 2.200 0.611 -20.742 1.00 95.56 260 LEU A C 1
ATOM 2066 O O . LEU A 1 260 ? 2.248 1.361 -21.718 1.00 95.56 260 LEU A O 1
ATOM 2070 N N . THR A 1 261 ? 2.150 1.096 -19.498 1.00 94.06 261 THR A N 1
ATOM 2071 C CA . THR A 1 261 ? 2.236 2.538 -19.229 1.00 94.06 261 THR A CA 1
ATOM 2072 C C . THR A 1 261 ? 3.631 3.070 -19.561 1.00 94.06 261 THR A C 1
ATOM 2074 O O . THR A 1 261 ? 3.745 4.091 -20.239 1.00 94.06 261 THR A O 1
ATOM 2077 N N . GLY A 1 262 ? 4.693 2.348 -19.181 1.00 91.50 262 GLY A N 1
ATOM 2078 C CA . GLY A 1 262 ? 6.063 2.679 -19.586 1.00 91.50 262 GLY A CA 1
ATOM 2079 C C . GLY A 1 262 ? 6.247 2.695 -21.106 1.00 91.50 262 GLY A C 1
ATOM 2080 O O . GLY A 1 262 ? 6.811 3.641 -21.649 1.00 91.50 262 GLY A O 1
ATOM 2081 N N . THR A 1 263 ? 5.673 1.715 -21.808 1.00 93.31 263 THR A N 1
ATOM 2082 C CA . THR A 1 263 ? 5.625 1.655 -23.281 1.00 93.31 263 THR A CA 1
ATOM 2083 C C . THR A 1 263 ? 4.974 2.909 -23.870 1.00 93.31 263 THR A C 1
ATOM 2085 O O . THR A 1 263 ? 5.530 3.549 -24.764 1.00 93.31 263 THR A O 1
ATOM 2088 N N . GLN A 1 264 ? 3.804 3.298 -23.356 1.00 93.56 264 GLN A N 1
ATOM 2089 C CA . GLN A 1 264 ? 3.072 4.475 -23.824 1.00 93.56 264 GLN A CA 1
ATOM 2090 C C . GLN A 1 264 ? 3.882 5.762 -23.611 1.00 93.56 264 GLN A C 1
ATOM 2092 O O . GLN A 1 264 ? 3.961 6.591 -24.523 1.00 93.56 264 GLN A O 1
ATOM 2097 N N . GLU A 1 265 ? 4.537 5.910 -22.456 1.00 93.38 265 GLU A N 1
ATOM 2098 C CA . GLU A 1 265 ? 5.412 7.053 -22.192 1.00 93.38 265 GLU A CA 1
ATOM 2099 C C . GLU A 1 265 ? 6.655 7.053 -23.087 1.00 93.38 265 GLU A C 1
ATOM 2101 O O . GLU A 1 265 ? 7.062 8.111 -23.574 1.00 93.38 265 GLU A O 1
ATOM 2106 N N . LEU A 1 266 ? 7.254 5.894 -23.363 1.00 89.38 266 LEU A N 1
ATOM 2107 C CA . LEU A 1 266 ? 8.374 5.782 -24.296 1.00 89.38 266 LEU A CA 1
ATOM 2108 C C . LEU A 1 266 ? 7.953 6.132 -25.730 1.00 89.38 266 LEU A C 1
ATOM 2110 O O . LEU A 1 266 ? 8.727 6.752 -26.445 1.00 89.38 266 LEU A O 1
ATOM 2114 N N . ARG A 1 267 ? 6.727 5.853 -26.163 1.00 91.50 267 ARG A N 1
ATOM 2115 C CA . ARG A 1 267 ? 6.299 6.200 -27.530 1.00 91.50 267 ARG A CA 1
ATOM 2116 C C . ARG A 1 267 ? 5.830 7.649 -27.668 1.00 91.50 267 ARG A C 1
ATOM 2118 O O . ARG A 1 267 ? 6.112 8.299 -28.670 1.00 91.50 267 ARG A O 1
ATOM 2125 N N . HIS A 1 268 ? 5.143 8.178 -26.659 1.00 91.50 268 HIS A N 1
ATOM 2126 C CA . HIS A 1 268 ? 4.379 9.426 -26.801 1.00 91.50 268 HIS A CA 1
ATOM 2127 C C . HIS A 1 268 ? 4.761 10.521 -25.803 1.00 91.50 268 HIS A C 1
ATOM 2129 O O . HIS A 1 268 ? 4.276 11.644 -25.903 1.00 91.50 268 HIS A O 1
ATOM 2135 N N . GLY A 1 269 ? 5.667 10.221 -24.873 1.00 88.44 269 GLY A N 1
ATOM 2136 C CA . GLY A 1 269 ? 6.013 11.116 -23.775 1.00 88.44 269 GLY A CA 1
ATOM 2137 C C . GLY A 1 269 ? 5.059 10.974 -22.594 1.00 88.44 269 GLY A C 1
ATOM 2138 O O . GLY A 1 269 ? 4.027 10.306 -22.664 1.00 88.44 269 GLY A O 1
ATOM 2139 N N . LYS A 1 270 ? 5.446 11.601 -21.484 1.00 87.00 270 LYS A N 1
ATOM 2140 C CA . LYS A 1 270 ? 4.683 11.577 -20.237 1.00 87.00 270 LYS A CA 1
ATOM 2141 C C . LYS A 1 270 ? 3.363 12.315 -20.419 1.00 87.00 270 LYS A C 1
ATOM 2143 O O . LYS A 1 270 ? 3.344 13.431 -20.939 1.00 87.00 270 LYS A O 1
ATOM 2148 N N . LYS A 1 271 ? 2.275 11.708 -19.954 1.00 83.94 271 LYS A N 1
ATOM 2149 C CA . LYS A 1 271 ? 0.993 12.397 -19.786 1.00 83.94 271 LYS A CA 1
ATOM 2150 C C . LYS A 1 271 ? 0.985 13.180 -18.468 1.00 83.94 271 LYS A C 1
ATOM 2152 O O . LYS A 1 271 ? 1.838 12.971 -17.606 1.00 83.94 271 LYS A O 1
ATOM 2157 N N . ALA A 1 272 ? 0.018 14.082 -18.319 1.00 83.56 272 ALA A N 1
ATOM 2158 C CA . ALA A 1 272 ? -0.278 14.675 -17.021 1.00 83.56 272 ALA A CA 1
ATOM 2159 C C . ALA A 1 272 ? -0.894 13.606 -16.109 1.00 83.56 272 ALA A C 1
ATOM 2161 O O . ALA A 1 272 ? -1.800 12.884 -16.527 1.00 83.56 272 ALA A O 1
ATOM 2162 N N . TYR A 1 273 ? -0.386 13.518 -14.884 1.00 80.06 273 TYR A N 1
ATOM 2163 C CA . TYR A 1 273 ? -0.885 12.637 -13.838 1.00 80.06 273 TYR A CA 1
ATOM 2164 C C . TYR A 1 273 ? -1.524 13.525 -12.776 1.00 80.06 273 TYR A C 1
ATOM 2166 O O . TYR A 1 273 ? -0.786 14.225 -12.084 1.00 80.06 273 TYR A O 1
ATOM 2174 N N . PRO A 1 274 ? -2.862 13.576 -12.695 1.00 79.25 274 PRO A N 1
ATOM 2175 C CA . PRO A 1 274 ? -3.528 14.260 -11.600 1.00 79.25 274 PRO A CA 1
ATOM 2176 C C . PRO A 1 274 ? -3.064 13.667 -10.270 1.00 79.25 274 PRO A C 1
ATOM 2178 O O . PRO A 1 274 ? -2.978 12.444 -10.131 1.00 79.25 274 PRO A O 1
ATOM 2181 N N . GLU A 1 275 ? -2.754 14.524 -9.305 1.00 76.25 275 GLU A N 1
ATOM 2182 C CA . GLU A 1 275 ? -2.590 14.059 -7.931 1.00 76.25 275 GLU A CA 1
ATOM 2183 C C . GLU A 1 275 ? -3.950 13.574 -7.403 1.00 76.25 275 GLU A C 1
ATOM 2185 O O . GLU A 1 275 ? -4.986 14.074 -7.859 1.00 76.25 275 GLU A O 1
ATOM 2190 N N . PRO A 1 276 ? -3.978 12.584 -6.496 1.00 74.75 276 PRO A N 1
ATOM 2191 C CA . PRO A 1 276 ? -5.211 12.195 -5.828 1.00 74.75 276 PRO A CA 1
ATOM 2192 C C . PRO A 1 276 ? -5.824 13.395 -5.102 1.00 74.75 276 PRO A C 1
ATOM 2194 O O . PRO A 1 276 ? -5.103 14.179 -4.484 1.00 74.75 276 PRO A O 1
ATOM 2197 N N . ASP A 1 277 ? -7.145 13.521 -5.182 1.00 81.88 277 ASP A N 1
ATOM 2198 C CA . ASP A 1 277 ? -7.880 14.569 -4.482 1.00 81.88 277 ASP A CA 1
ATOM 2199 C C . ASP A 1 277 ? -8.137 14.106 -3.043 1.00 81.88 277 ASP A C 1
ATOM 2201 O O . ASP A 1 277 ? -8.790 13.079 -2.833 1.00 81.88 277 ASP A O 1
ATOM 2205 N N . LEU A 1 278 ? -7.553 14.806 -2.070 1.00 84.69 278 LEU A N 1
ATOM 2206 C CA . LEU A 1 278 ? -7.713 14.521 -0.645 1.00 84.69 278 LEU A CA 1
ATOM 2207 C C . LEU A 1 278 ? -8.625 15.578 -0.030 1.00 84.69 278 LEU A C 1
ATOM 2209 O O . LEU A 1 278 ? -8.369 16.774 -0.161 1.00 84.69 278 LEU A O 1
ATOM 2213 N N . ASP A 1 279 ? -9.660 15.121 0.660 1.00 89.44 279 ASP A N 1
ATOM 2214 C CA . ASP A 1 279 ? -10.570 15.962 1.421 1.00 89.44 279 ASP A CA 1
ATOM 2215 C C . ASP A 1 279 ? -9.868 16.599 2.631 1.00 89.44 279 ASP A C 1
ATOM 2217 O O . ASP A 1 279 ? -8.896 16.058 3.170 1.00 89.44 279 ASP A O 1
ATOM 2221 N N . GLU A 1 280 ? -10.383 17.744 3.084 1.00 88.69 280 GLU A N 1
ATOM 2222 C CA . GLU A 1 280 ? -9.839 18.474 4.234 1.00 88.69 280 GLU A CA 1
ATOM 2223 C C . GLU A 1 280 ? -9.848 17.638 5.526 1.00 88.69 280 GLU A C 1
ATOM 2225 O O . GLU A 1 280 ? -9.019 17.879 6.402 1.00 88.69 280 GLU A O 1
ATOM 2230 N N . SER A 1 281 ? -10.692 16.603 5.620 1.00 88.50 281 SER A N 1
ATOM 2231 C CA . SER A 1 281 ? -10.671 15.617 6.712 1.00 88.50 281 SER A CA 1
ATOM 2232 C C . SER A 1 281 ? -9.291 15.011 6.978 1.00 88.50 281 SER A C 1
ATOM 2234 O O . SER A 1 281 ? -8.933 14.817 8.134 1.00 88.50 281 SER A O 1
ATOM 2236 N N . PHE A 1 282 ? -8.461 14.782 5.954 1.00 87.88 282 PHE A N 1
ATOM 2237 C CA . PHE A 1 282 ? -7.090 14.306 6.179 1.00 87.88 282 PHE A CA 1
ATOM 2238 C C . PHE A 1 282 ? -6.236 15.313 6.946 1.00 87.88 282 PHE A C 1
ATOM 2240 O O . PHE A 1 282 ? -5.358 14.911 7.699 1.00 87.88 282 PHE A O 1
ATOM 2247 N N . LEU A 1 283 ? -6.447 16.613 6.724 1.00 83.31 283 LEU A N 1
ATOM 2248 C CA . LEU A 1 283 ? -5.732 17.662 7.444 1.00 83.31 283 LEU A CA 1
ATOM 2249 C C . LEU A 1 283 ? -6.283 17.827 8.855 1.00 83.31 283 LEU A C 1
ATOM 2251 O O . LEU A 1 283 ? -5.496 17.998 9.775 1.00 83.31 283 LEU A O 1
ATOM 2255 N N . PHE A 1 284 ? -7.603 17.779 9.032 1.00 85.69 284 PHE A N 1
ATOM 2256 C CA . PHE A 1 284 ? -8.209 17.973 10.349 1.00 85.69 284 PHE A CA 1
ATOM 2257 C C . PHE A 1 284 ? -7.868 16.860 11.335 1.00 85.69 284 PHE A C 1
ATOM 2259 O O . PHE A 1 284 ? -7.672 17.150 12.509 1.00 85.69 284 PHE A O 1
ATOM 2266 N N . GLU A 1 285 ? -7.726 15.627 10.853 1.00 86.44 285 GLU A N 1
ATOM 2267 C CA . GLU A 1 285 ? -7.438 14.471 11.707 1.00 86.44 285 GLU A CA 1
ATOM 2268 C C . GLU A 1 285 ? -5.938 14.167 11.847 1.00 86.44 285 GLU A C 1
ATOM 2270 O O . GLU A 1 285 ? -5.539 13.258 12.571 1.00 86.44 285 GLU A O 1
ATOM 2275 N N . MET A 1 286 ? -5.071 14.907 11.151 1.00 87.38 286 MET A N 1
ATOM 2276 C CA . MET A 1 286 ? -3.630 14.681 11.220 1.00 87.38 286 MET A CA 1
ATOM 2277 C C . MET A 1 286 ? -3.030 15.253 12.498 1.00 87.38 286 MET A C 1
ATOM 2279 O O . MET A 1 286 ? -3.120 16.460 12.726 1.00 87.38 286 MET A O 1
ATOM 2283 N N . PRO A 1 287 ? -2.315 14.434 13.290 1.00 87.12 287 PRO A N 1
ATOM 2284 C CA . PRO A 1 287 ? -1.595 14.940 14.443 1.00 87.12 287 PRO A CA 1
ATOM 2285 C C . PRO A 1 287 ? -0.594 16.030 14.049 1.00 87.12 287 PRO A C 1
ATOM 2287 O O . PRO A 1 287 ? 0.106 15.922 13.032 1.00 87.12 287 PRO A O 1
ATOM 2290 N N . LEU A 1 288 ? -0.459 17.055 14.894 1.00 88.94 288 LEU A N 1
ATOM 2291 C CA . LEU A 1 288 ? 0.418 18.198 14.632 1.00 88.94 288 LEU A CA 1
ATOM 2292 C C . LEU A 1 288 ? 1.866 17.771 14.358 1.00 88.94 288 LEU A C 1
ATOM 2294 O O . LEU A 1 288 ? 2.518 18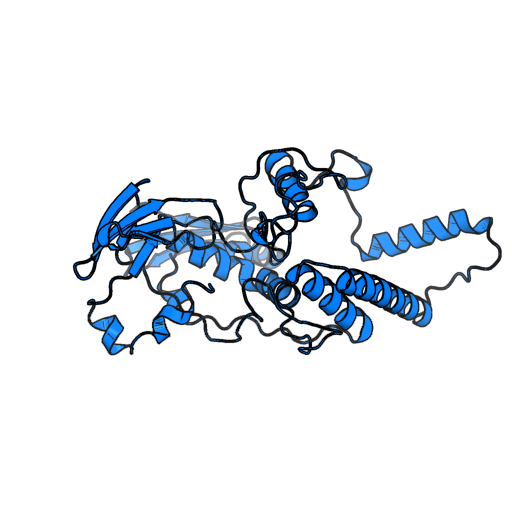.308 13.460 1.00 88.94 288 LEU A O 1
ATOM 2298 N N . TRP A 1 289 ? 2.367 16.767 15.083 1.00 88.44 289 TRP A N 1
ATOM 2299 C CA . TRP A 1 289 ? 3.718 16.242 14.876 1.00 88.44 289 TRP A CA 1
ATOM 2300 C C . TRP A 1 289 ? 3.936 15.723 13.445 1.00 88.44 289 TRP A C 1
ATOM 2302 O O . TRP A 1 289 ? 5.006 15.941 12.877 1.00 88.44 289 TRP A O 1
ATOM 2312 N N . MET A 1 290 ? 2.929 15.095 12.826 1.00 88.56 290 MET A N 1
ATOM 2313 C CA . MET A 1 290 ? 3.024 14.581 11.457 1.00 88.56 290 MET A CA 1
ATOM 2314 C C . MET A 1 290 ? 2.998 15.726 10.439 1.00 88.56 290 MET A C 1
ATOM 2316 O O . MET A 1 290 ? 3.773 15.722 9.476 1.00 88.56 290 MET A O 1
ATOM 2320 N N . MET A 1 291 ? 2.181 16.760 10.678 1.00 88.12 291 MET A N 1
ATOM 2321 C CA . MET A 1 291 ? 2.200 17.976 9.858 1.00 88.12 291 MET A CA 1
ATOM 2322 C C . MET A 1 291 ? 3.585 18.628 9.864 1.00 88.12 291 MET A C 1
ATOM 2324 O O . MET A 1 291 ? 4.115 18.972 8.803 1.00 88.12 291 MET A O 1
ATOM 2328 N N . LEU A 1 292 ? 4.190 18.760 11.046 1.00 91.19 292 LEU A N 1
ATOM 2329 C CA . LEU A 1 292 ? 5.525 19.326 11.223 1.00 91.19 292 LEU A CA 1
ATOM 2330 C C . LEU A 1 292 ? 6.601 18.457 10.560 1.00 91.19 292 LEU A C 1
ATOM 2332 O O . LEU A 1 292 ? 7.432 18.979 9.815 1.00 91.19 292 LEU A O 1
ATOM 2336 N N . GLN A 1 293 ? 6.523 17.133 10.702 1.00 88.81 293 GLN A N 1
ATOM 2337 C CA . GLN A 1 293 ? 7.412 16.205 10.002 1.00 88.81 293 GLN A CA 1
ATOM 2338 C C . GLN A 1 293 ? 7.303 16.347 8.472 1.00 88.81 293 GLN A C 1
ATOM 2340 O O . GLN A 1 293 ? 8.296 16.242 7.750 1.00 88.81 293 GLN A O 1
ATOM 2345 N N . SER A 1 294 ? 6.114 16.646 7.938 1.00 86.62 294 SER A N 1
ATOM 2346 C CA . SER A 1 294 ? 5.951 16.903 6.501 1.00 86.62 294 SER A CA 1
ATOM 2347 C C . SER A 1 294 ? 6.733 18.141 6.033 1.00 86.62 294 SER A C 1
ATOM 2349 O O . SER A 1 294 ? 7.241 18.161 4.907 1.00 86.62 294 SER A O 1
ATOM 2351 N N . LEU A 1 295 ? 6.874 19.158 6.894 1.00 88.38 295 LEU A N 1
ATOM 2352 C CA . LEU A 1 295 ? 7.686 20.349 6.629 1.00 88.38 295 LEU A CA 1
ATOM 2353 C C . LEU A 1 295 ? 9.181 20.025 6.680 1.00 88.38 295 LEU A C 1
ATOM 2355 O O . LEU A 1 295 ? 9.929 20.518 5.837 1.00 88.38 295 LEU A O 1
ATOM 2359 N N . GLU A 1 296 ? 9.604 19.158 7.604 1.00 90.00 296 GLU A N 1
ATOM 2360 C CA . GLU A 1 296 ? 10.990 18.673 7.704 1.00 90.00 296 GLU A CA 1
ATOM 2361 C C . GLU A 1 296 ? 11.453 18.003 6.409 1.00 90.00 296 GLU A C 1
ATOM 2363 O O . GLU A 1 296 ? 12.560 18.250 5.937 1.00 90.00 296 GLU A O 1
ATOM 2368 N N . ILE A 1 297 ? 10.585 17.204 5.784 1.00 86.44 297 ILE A N 1
ATOM 2369 C CA . ILE A 1 297 ? 10.886 16.529 4.512 1.00 86.44 297 ILE A CA 1
ATOM 2370 C C . ILE A 1 297 ? 10.938 17.518 3.338 1.00 86.44 297 ILE A C 1
ATOM 2372 O O . ILE A 1 297 ? 11.666 17.297 2.366 1.00 86.44 297 ILE A O 1
ATOM 2376 N N . LYS A 1 298 ? 10.137 18.587 3.394 1.00 87.38 298 LYS A N 1
ATOM 2377 C CA . LYS A 1 298 ? 9.952 19.539 2.287 1.00 87.38 298 LYS A CA 1
ATOM 2378 C C . LYS A 1 298 ? 10.897 20.736 2.338 1.00 87.38 298 LYS A C 1
ATOM 2380 O O . LYS A 1 298 ? 10.929 21.489 1.363 1.00 87.38 298 LYS A O 1
ATOM 2385 N N . ILE A 1 299 ? 11.621 20.954 3.436 1.00 89.38 299 ILE A N 1
ATOM 2386 C CA . ILE A 1 299 ? 12.446 22.151 3.571 1.00 89.38 299 ILE A CA 1
ATOM 2387 C C . ILE A 1 299 ? 13.523 22.222 2.483 1.00 89.38 299 ILE A C 1
ATOM 2389 O O . ILE A 1 299 ? 14.205 21.244 2.181 1.00 89.38 299 ILE A O 1
ATOM 2393 N N . ASP A 1 300 ? 13.686 23.407 1.894 1.00 91.94 300 ASP A N 1
ATOM 2394 C CA . ASP A 1 300 ? 14.797 23.680 0.988 1.00 91.94 300 ASP A CA 1
ATOM 2395 C C . ASP A 1 300 ? 16.086 23.854 1.815 1.00 91.94 300 ASP A C 1
ATOM 2397 O O . ASP A 1 300 ? 16.196 24.828 2.573 1.00 91.94 300 ASP A O 1
ATOM 2401 N N . PRO A 1 301 ? 17.085 22.963 1.669 1.00 90.94 301 PRO A N 1
ATOM 2402 C CA . PRO A 1 301 ? 18.298 23.013 2.478 1.00 90.94 301 PRO A CA 1
ATOM 2403 C C . PRO A 1 301 ? 19.138 24.270 2.206 1.00 90.94 301 PRO A C 1
ATOM 2405 O O . PRO A 1 301 ? 19.768 24.799 3.118 1.00 90.94 301 PRO A O 1
ATOM 2408 N N . THR A 1 302 ? 19.111 24.809 0.982 1.00 92.19 302 THR A N 1
ATOM 2409 C CA . THR A 1 302 ? 19.853 26.029 0.617 1.00 92.19 302 THR A CA 1
ATOM 2410 C C . THR A 1 302 ? 19.236 27.262 1.271 1.00 92.19 302 THR A C 1
ATOM 2412 O O . THR A 1 302 ? 19.943 28.187 1.674 1.00 92.19 302 THR A O 1
ATOM 2415 N N . MET A 1 303 ? 17.909 27.306 1.379 1.00 90.62 303 MET A N 1
ATOM 2416 C CA . MET A 1 303 ? 17.217 28.382 2.090 1.00 90.62 303 MET A CA 1
ATOM 2417 C C . MET A 1 303 ? 17.361 28.237 3.607 1.00 90.62 303 MET A C 1
ATOM 2419 O O . MET A 1 303 ? 17.595 29.234 4.290 1.00 90.62 303 MET A O 1
ATOM 2423 N N . ALA A 1 304 ? 17.293 27.010 4.127 1.00 90.56 304 ALA A N 1
ATOM 2424 C CA . ALA A 1 304 ? 17.525 26.715 5.537 1.00 90.56 304 ALA A CA 1
ATOM 2425 C C . ALA A 1 304 ? 18.946 27.094 5.982 1.00 90.56 304 ALA A C 1
ATOM 2427 O O . ALA A 1 304 ? 19.111 27.688 7.045 1.00 90.56 304 ALA A O 1
ATOM 2428 N N . GLU A 1 305 ? 19.968 26.836 5.163 1.00 89.50 305 GLU A N 1
ATOM 2429 C CA . GLU A 1 305 ? 21.349 27.260 5.429 1.00 89.50 305 GLU A CA 1
ATOM 243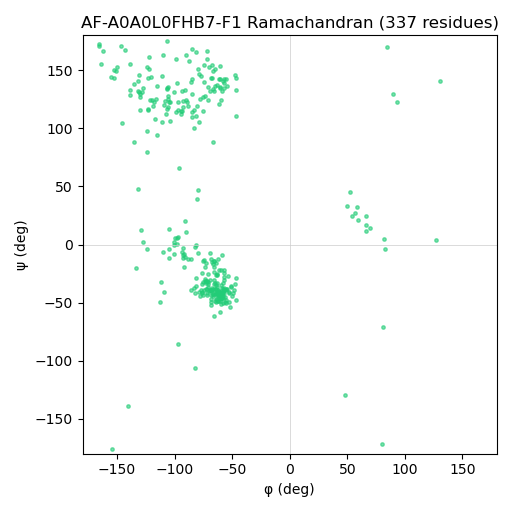0 C C . GLU A 1 305 ? 21.462 28.788 5.562 1.00 89.50 305 GLU A C 1
ATOM 2432 O O . GLU A 1 305 ? 22.063 29.294 6.509 1.00 89.50 305 GLU A O 1
ATOM 2437 N N . LYS A 1 306 ? 20.799 29.538 4.672 1.00 90.06 306 LYS A N 1
ATOM 2438 C CA . LYS A 1 306 ? 20.793 31.013 4.683 1.00 90.06 306 LYS A CA 1
ATOM 2439 C C . LYS A 1 306 ? 20.078 31.629 5.884 1.00 90.06 306 LYS A C 1
ATOM 2441 O O . LYS A 1 306 ? 20.239 32.825 6.120 1.00 90.06 306 LYS A O 1
ATOM 2446 N N . SER A 1 307 ? 19.284 30.854 6.624 1.00 85.31 307 SER A N 1
ATOM 2447 C CA . SER A 1 307 ? 18.579 31.350 7.811 1.00 85.31 307 SER A CA 1
ATOM 2448 C C . SER A 1 307 ? 19.523 31.732 8.958 1.00 85.31 307 SER A C 1
ATOM 2450 O O . SER A 1 307 ? 19.101 32.453 9.856 1.00 85.31 307 SER A O 1
ATOM 2452 N N . ASN A 1 308 ? 20.788 31.280 8.929 1.00 81.94 308 ASN A N 1
ATOM 2453 C CA . ASN A 1 308 ? 21.775 31.452 10.005 1.00 81.94 308 ASN A CA 1
ATOM 2454 C C . ASN A 1 308 ? 21.303 30.945 11.382 1.00 81.94 308 ASN A C 1
ATOM 2456 O O . ASN A 1 308 ? 21.815 31.385 12.412 1.00 81.94 308 ASN A O 1
ATOM 2460 N N . GLY A 1 309 ? 20.366 29.995 11.403 1.00 86.38 309 GLY A N 1
ATOM 2461 C CA . GLY A 1 309 ? 19.773 29.488 12.632 1.00 86.38 309 GLY A CA 1
ATOM 2462 C C . GLY A 1 309 ? 18.493 30.237 12.999 1.00 86.38 309 GLY A C 1
ATOM 2463 O O . GLY A 1 309 ? 18.502 31.448 13.206 1.00 86.38 309 GLY A O 1
ATOM 2464 N N . LEU A 1 310 ? 17.392 29.504 13.131 1.00 91.31 310 LEU A N 1
ATOM 2465 C CA . LEU A 1 310 ? 16.104 30.008 13.596 1.00 91.31 310 LEU A CA 1
ATOM 2466 C C . LEU A 1 310 ? 15.525 29.026 14.616 1.00 91.31 310 LEU A C 1
ATOM 2468 O O . LEU A 1 310 ? 15.591 27.819 14.408 1.00 91.31 310 LEU A O 1
ATOM 2472 N N . SER A 1 311 ? 14.948 29.532 15.704 1.00 93.19 311 SER A N 1
ATOM 2473 C CA . SER A 1 311 ? 14.162 28.727 16.643 1.00 93.19 311 SER A CA 1
ATOM 2474 C C . SER A 1 311 ? 12.833 29.424 16.907 1.00 93.19 311 SER A C 1
ATOM 2476 O O . SER A 1 311 ? 12.797 30.634 17.146 1.00 93.19 311 SER A O 1
ATOM 2478 N N . LEU A 1 312 ? 11.748 28.666 16.808 1.00 93.25 312 LEU A N 1
ATOM 2479 C CA . LEU A 1 312 ? 10.371 29.120 16.949 1.00 93.25 312 LEU A CA 1
ATOM 2480 C C . LEU A 1 312 ? 9.677 28.220 17.969 1.00 93.25 312 LEU A C 1
ATOM 2482 O O . LEU A 1 312 ? 9.734 27.000 17.849 1.00 93.25 312 LEU A O 1
ATOM 2486 N N . ASN A 1 313 ? 8.987 28.815 18.938 1.00 94.81 313 ASN A N 1
ATOM 2487 C CA . ASN A 1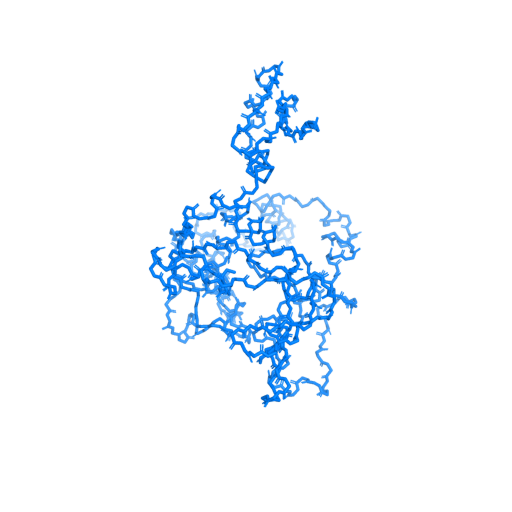 313 ? 8.037 28.079 19.767 1.00 94.81 313 ASN A CA 1
ATOM 2488 C C . ASN A 1 313 ? 6.665 28.158 19.100 1.00 94.81 313 ASN A C 1
ATOM 2490 O O . ASN A 1 313 ? 6.171 29.256 18.839 1.00 94.81 313 ASN A O 1
ATOM 2494 N N . LEU A 1 314 ? 6.072 27.002 18.830 1.00 94.88 314 LEU A N 1
ATOM 2495 C CA . LEU A 1 314 ? 4.702 26.853 18.372 1.00 94.88 314 LEU A CA 1
ATOM 2496 C C . LEU A 1 314 ? 3.858 26.358 19.547 1.00 94.88 314 LEU A C 1
ATOM 2498 O O . LEU A 1 314 ? 4.155 25.314 20.117 1.00 94.88 314 LEU A O 1
ATOM 2502 N N . GLU A 1 315 ? 2.819 27.112 19.890 1.00 94.56 315 GLU A N 1
ATOM 2503 C CA . GLU A 1 315 ? 1.812 26.742 20.885 1.00 94.56 315 GLU A CA 1
ATOM 2504 C C . GLU A 1 315 ? 0.456 26.688 20.180 1.00 94.56 315 GLU A C 1
ATOM 2506 O O . GLU A 1 315 ? -0.004 27.694 19.627 1.00 94.56 315 GLU A O 1
ATOM 2511 N N . VAL A 1 316 ? -0.167 25.512 20.191 1.00 93.00 316 VAL A N 1
ATOM 2512 C CA . VAL A 1 316 ? -1.490 25.271 19.613 1.00 93.00 316 VAL A CA 1
ATOM 2513 C C . VAL A 1 316 ? -2.487 25.188 20.764 1.00 93.00 316 VAL A C 1
ATOM 2515 O O . VAL A 1 316 ? -2.473 24.262 21.568 1.00 93.00 316 VAL A O 1
ATOM 2518 N N . LYS A 1 317 ? -3.291 26.244 20.921 1.00 92.06 317 LYS A N 1
ATOM 2519 C CA . LYS A 1 317 ? -4.042 26.513 22.162 1.00 92.06 317 LYS A CA 1
ATOM 2520 C C . LYS A 1 317 ? -5.237 25.595 22.389 1.00 92.06 317 LYS A C 1
ATOM 2522 O O . LYS A 1 317 ? -5.645 25.402 23.528 1.00 92.06 317 LYS A O 1
ATOM 2527 N N . ASP A 1 318 ? -5.839 25.120 21.315 1.00 89.75 318 ASP A N 1
ATOM 2528 C CA . ASP A 1 318 ? -6.993 24.229 21.305 1.00 89.75 318 ASP A CA 1
ATOM 2529 C C . ASP A 1 318 ? -6.608 22.784 21.633 1.00 89.75 318 ASP A C 1
ATOM 2531 O O . ASP A 1 318 ? -7.318 22.148 22.410 1.00 89.75 318 ASP A O 1
ATOM 2535 N N . THR A 1 319 ? -5.465 22.298 21.138 1.00 87.31 319 THR A N 1
ATOM 2536 C CA . THR A 1 319 ? -4.937 20.963 21.481 1.00 87.31 319 THR A CA 1
ATOM 2537 C C . THR A 1 319 ? -3.991 20.968 22.686 1.00 87.31 319 THR A C 1
ATOM 2539 O O . THR A 1 319 ? -3.671 19.911 23.227 1.00 87.31 319 THR A O 1
ATOM 2542 N N . ASN A 1 320 ? -3.569 22.153 23.146 1.00 89.56 320 ASN A N 1
ATOM 2543 C CA . ASN A 1 320 ? -2.555 22.347 24.189 1.00 89.56 320 ASN A CA 1
ATOM 2544 C C . ASN A 1 320 ? -1.208 21.674 23.851 1.00 89.56 320 ASN A C 1
ATOM 2546 O O . ASN A 1 320 ? -0.442 21.296 24.738 1.00 89.56 320 ASN A O 1
ATOM 2550 N N . GLU A 1 321 ? -0.914 21.525 22.559 1.00 91.56 321 GLU A N 1
ATOM 2551 C CA . GLU A 1 321 ? 0.361 21.012 22.074 1.00 91.56 321 GLU A CA 1
ATOM 2552 C C . GLU A 1 321 ? 1.390 22.139 21.964 1.00 91.56 321 GLU A C 1
ATOM 2554 O O . GLU A 1 321 ? 1.098 23.252 21.508 1.00 91.56 321 GLU A O 1
ATOM 2559 N N . MET A 1 322 ? 2.631 21.836 22.343 1.00 94.44 322 MET A N 1
ATOM 2560 C CA . MET A 1 322 ? 3.758 22.747 22.197 1.00 94.44 322 MET A CA 1
ATOM 2561 C C . MET A 1 322 ? 4.911 22.077 21.462 1.00 94.44 322 MET A C 1
ATOM 2563 O O . MET A 1 322 ? 5.302 20.956 21.780 1.00 94.44 322 MET A O 1
ATOM 2567 N N . PHE A 1 323 ? 5.491 22.799 20.505 1.00 96.25 323 PHE A N 1
ATOM 2568 C CA . PHE A 1 323 ? 6.655 22.362 19.743 1.00 96.25 323 PHE A CA 1
ATOM 2569 C C . PHE A 1 323 ? 7.716 23.456 19.687 1.00 96.25 323 PHE A C 1
ATOM 2571 O O . PHE A 1 323 ? 7.414 24.633 19.486 1.00 96.25 323 PHE A O 1
ATOM 2578 N N . ASN A 1 324 ? 8.984 23.068 19.799 1.00 95.56 324 ASN A N 1
ATOM 2579 C CA . ASN A 1 324 ? 10.106 23.912 19.416 1.00 95.56 324 ASN A CA 1
ATOM 2580 C C . ASN A 1 324 ? 10.581 23.503 18.018 1.00 95.56 324 ASN A C 1
ATOM 2582 O O . ASN A 1 324 ? 11.068 22.393 17.813 1.00 95.56 324 ASN A O 1
ATOM 2586 N N . ILE A 1 325 ? 10.425 24.406 17.055 1.00 95.31 325 ILE A N 1
ATOM 2587 C CA . ILE A 1 325 ? 10.861 24.221 15.673 1.00 95.31 325 ILE A CA 1
ATOM 2588 C C . ILE A 1 325 ? 12.219 24.897 15.519 1.00 95.31 325 ILE A C 1
ATOM 2590 O O . ILE A 1 325 ? 12.351 26.099 15.753 1.00 95.31 325 ILE A O 1
ATOM 2594 N N . ILE A 1 326 ? 13.228 24.137 15.109 1.00 94.44 326 ILE A N 1
ATOM 2595 C CA . ILE A 1 326 ? 14.604 24.605 14.945 1.00 94.44 326 ILE A CA 1
ATOM 2596 C C . ILE A 1 326 ? 15.014 24.413 13.493 1.00 94.44 326 ILE A C 1
ATOM 2598 O O . ILE A 1 326 ? 14.997 23.297 12.986 1.00 94.44 326 ILE A O 1
ATOM 2602 N N . ILE A 1 327 ? 15.453 25.490 12.846 1.00 94.00 327 ILE A N 1
ATOM 2603 C CA . ILE A 1 327 ? 16.146 25.441 11.560 1.00 94.00 327 ILE A CA 1
ATOM 2604 C C . ILE A 1 327 ? 17.613 25.742 11.821 1.00 94.00 327 ILE A C 1
ATOM 2606 O O . ILE A 1 327 ? 17.953 26.828 12.281 1.00 94.00 327 ILE A O 1
ATOM 2610 N N . SER A 1 328 ? 18.496 24.790 11.550 1.00 90.81 328 SER A N 1
ATOM 2611 C CA . SER A 1 328 ? 19.936 24.962 11.722 1.00 90.81 328 SER A CA 1
ATOM 2612 C C . SER A 1 328 ? 20.689 24.013 10.803 1.00 90.81 328 SER A C 1
ATOM 2614 O O . SER A 1 328 ? 20.250 22.890 10.576 1.00 90.81 328 SER A O 1
ATOM 2616 N N . GLN A 1 329 ? 21.831 24.458 10.274 1.00 87.69 329 GLN A N 1
ATOM 2617 C CA . GLN A 1 329 ? 22.712 23.627 9.438 1.00 87.69 329 GLN A CA 1
ATOM 2618 C C . GLN A 1 329 ? 21.974 22.946 8.269 1.00 87.69 329 GLN A C 1
ATOM 2620 O O . GLN A 1 329 ? 22.163 21.761 8.018 1.00 87.69 329 GLN A O 1
ATOM 2625 N N . ALA A 1 330 ? 21.126 23.706 7.565 1.00 90.00 330 ALA A N 1
ATOM 2626 C CA . ALA A 1 330 ? 20.310 23.235 6.439 1.00 90.00 330 ALA A CA 1
ATOM 2627 C C . ALA A 1 330 ? 19.218 22.196 6.784 1.00 90.00 330 ALA A C 1
ATOM 2629 O O . ALA A 1 330 ? 18.625 21.615 5.878 1.00 90.00 330 ALA A O 1
ATOM 2630 N N . VAL A 1 331 ? 18.927 21.986 8.072 1.00 90.69 331 VAL A N 1
ATOM 2631 C CA . VAL A 1 331 ? 17.934 21.021 8.567 1.00 90.69 331 VAL A CA 1
ATOM 2632 C C . VAL A 1 331 ? 16.857 21.747 9.372 1.00 90.69 331 VAL A C 1
ATOM 2634 O O . VAL A 1 331 ? 17.164 22.703 10.084 1.00 90.69 331 VAL A O 1
ATOM 2637 N N . LEU A 1 332 ? 15.608 21.288 9.265 1.00 93.12 332 LEU A N 1
ATOM 2638 C CA . LEU A 1 332 ? 14.519 21.623 10.185 1.00 93.12 332 LEU A CA 1
ATOM 2639 C C . LEU A 1 332 ? 14.254 20.415 11.081 1.00 93.12 332 LEU A C 1
ATOM 2641 O O . LEU 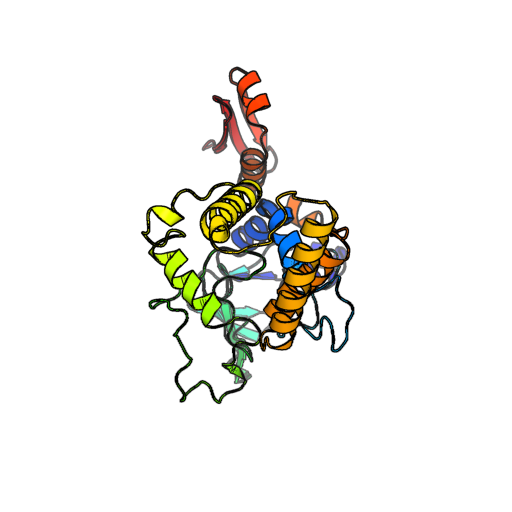A 1 332 ? 14.219 19.292 10.585 1.00 93.12 332 LEU A O 1
ATOM 2645 N N . ILE A 1 333 ? 14.088 20.656 12.378 1.00 93.88 333 ILE A N 1
ATOM 2646 C CA . ILE A 1 333 ? 13.598 19.674 13.346 1.00 93.88 333 ILE A CA 1
ATOM 2647 C C . ILE A 1 333 ? 12.483 20.294 14.181 1.00 93.88 333 ILE A C 1
ATOM 2649 O O . ILE A 1 333 ? 12.535 21.481 14.507 1.00 93.88 333 ILE A O 1
ATOM 2653 N N . SER A 1 334 ? 11.510 19.482 14.558 1.00 93.94 334 SER A N 1
ATOM 2654 C CA . SER A 1 334 ? 10.378 19.875 15.389 1.00 93.94 334 SER A CA 1
ATOM 2655 C C . SER A 1 334 ? 10.360 18.982 16.620 1.00 93.94 334 SER A C 1
ATOM 2657 O O . SER A 1 334 ? 10.215 17.767 16.518 1.00 93.94 334 SER A O 1
ATOM 2659 N N . LEU A 1 335 ? 10.557 19.574 17.794 1.00 93.31 335 LEU A N 1
ATOM 2660 C CA . LEU A 1 335 ? 10.648 18.844 19.054 1.00 93.31 335 LEU A CA 1
ATOM 2661 C C . LEU A 1 335 ? 9.391 19.103 19.884 1.00 93.31 335 LEU A C 1
ATOM 2663 O O . LEU A 1 335 ? 9.121 20.275 20.160 1.00 93.31 335 LEU A O 1
ATOM 2667 N N . PRO A 1 336 ? 8.637 18.067 20.294 1.00 92.50 336 PRO A N 1
ATOM 2668 C CA . PRO A 1 336 ? 7.558 18.257 21.251 1.00 92.50 336 PRO A CA 1
ATOM 2669 C C . PRO A 1 336 ? 8.138 18.783 22.567 1.00 92.50 336 PRO A C 1
ATOM 2671 O O . PRO A 1 336 ? 9.240 18.406 22.978 1.00 92.50 336 PRO A O 1
ATOM 2674 N N . VAL A 1 337 ? 7.410 19.688 23.208 1.00 90.81 337 VAL A N 1
ATOM 2675 C CA . VAL A 1 337 ? 7.751 20.231 24.520 1.00 90.81 337 VAL A CA 1
ATOM 2676 C C . VAL A 1 337 ? 6.775 19.628 25.514 1.00 90.81 337 VAL A C 1
ATOM 2678 O O . VAL A 1 337 ? 5.586 19.934 25.461 1.00 90.81 337 VAL A O 1
ATOM 2681 N N . ASP A 1 338 ? 7.280 18.776 26.405 1.00 76.69 338 ASP A N 1
ATOM 2682 C CA . ASP A 1 338 ? 6.483 18.244 27.510 1.00 76.69 338 ASP A CA 1
ATOM 2683 C C . ASP A 1 338 ? 5.981 19.415 28.372 1.00 76.69 338 ASP A C 1
ATOM 2685 O O . ASP A 1 338 ? 6.780 20.248 28.821 1.00 76.69 338 ASP A O 1
ATOM 2689 N N . VAL A 1 339 ? 4.660 19.489 28.564 1.00 57.62 339 VAL A N 1
ATOM 2690 C CA . VAL A 1 339 ? 3.973 20.549 29.327 1.00 57.62 339 VAL A CA 1
ATOM 2691 C C . VAL A 1 339 ? 3.655 20.095 30.740 1.00 57.62 339 VAL A C 1
ATOM 2693 O O . VAL A 1 339 ? 3.115 18.974 30.889 1.00 57.62 339 VAL A O 1
#